Protein AF-0000000079462650 (afdb_homodimer)

Organism: NCBI:txid69355

Secondary structure (DSSP, 8-state):
--HHHHHHHTS-GGGS--TTSHHHHHHHHHHHHHS-HHHH-GGG-SS--HHHHHHHHHHHHHIIIIIEEE-EEESS-SS-EE-TTT--EE-TTS-EEE-TTT-TT-EE-GGG-B-TTT--B-GGGEEEEETTEEE-HHHHHHHHS-B-TTT--B--GGG--SGGGTSSS---------S-S-HHHHHH-/--HHHHHHHTS-GGGS--TTSHHHHHHHHHHHHHS-HHHH-GGG-SS--HHHHHHHHHHHHHIIIIIEEE-EEESS-SS-EE-TTT--EE-TTS-EEE-TTT-TT-EE-GGG-B-TTT--B-GGGEEEEETTEEE-HHHHHHHHS-B-TTT--B--GGG--SGGGSSS----S-----S-S-HHHHHH-

Radius of gyration: 22.03 Å; Cα contacts (8 Å, |Δi|>4): 640; chains: 2; bounding box: 42×68×64 Å

Sequence (378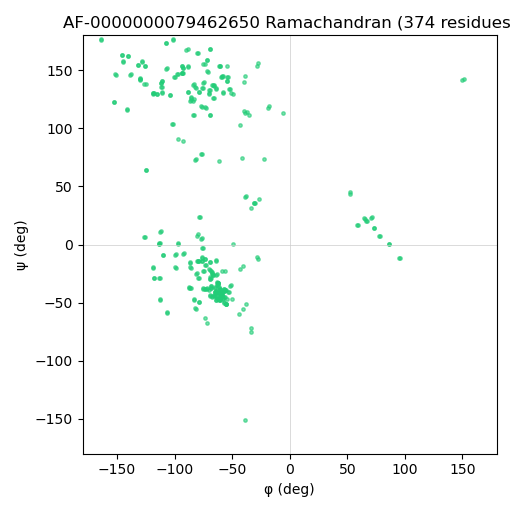 aa):
MTCIEEYMRWLPTEKIPRLGTEGERYRDRQVVYQLPRQDMCLAYTRHVEAEHRRSFEDFVKARNEIASDFAIVKHPIPTSTKCPECGEIVKAGTLGVIAPKFGESVAWHPSCFVCSVCKELLVDLAYCLYDDHIYCERHYAEQLRPRCAACDEVRPISCFPSELLTSPPLAQMSCMPRWSKSPLSLLYTMTCIEEYMRWLPTEKIPRLGTEGERYRDRQVVYQLPRQDMCLAYTRHVEAEHRRSFEDFVKARNEIASDFAIVKHPIPTSTKCPECGEIVKAGTLGVIAPKFGESVAWHPSCFVCSVCKELLVDLAYCLYDDHIYCERHYAEQLRPRCAACDEVRPISCFPSELLTSPPLAQMSCMPRWSKSPLSLLYT

InterPro domains:
  IPR001781 Zinc finger, LIM-type [PF00412] (104-142)
  IPR001781 Zinc finger, LIM-type [PS00478] (83-122)
  IPR001781 Zinc finger, LIM-type [PS50023] (81-146)
  IPR001781 Zinc finger, LIM-type [SM00132] (82-139)
  IPR010442 PET domain [PF06297] (4-73)
  IPR010442 PET domain [PS51303] (1-82)
  IPR047120 Prickle/Espinas/Testin [PTHR24211] (4-154)

Foldseek 3Di:
DDLVVQLQVLADPLCRCDPPGNNVVVLVVCCCVLPPPLLQDVVPDDQQDPVCRVVSVVVNVCQVVQWKDAKDKDAFAQQWDAAPQPRDIDHGRGIFIGDVSLHRNHTHRSQRCAAPPPRHHARNRIWTDDPSGTHRSLVVLVVQFPADLQQRHTDDPVLDDPPCPPDPDPDCSVCVSPVPRPVVSVVVD/DDLVVQLQVLADPLCRCDPPGNNVVVLVVCCCVLPPPLLQDVVPDDQQDPVCRVVSVVVNVCQVPQWKDAKDKDAFAQQWDAAPQPRDIDHGRGIFIGDVSLHRNHTHRSQRCAAPPPRHHARNRIWTDDPSGTHRSLVVLVVQFPADLFQRHTDDPVPDDPPCPPPDDPPPSCPVPPVPRPVVSVVVD

Solvent-accessible surface area (backbone atoms only — not comparable to full-atom values): 21560 Å² total; per-residue (Å²): 132,53,71,65,56,58,51,52,68,53,40,60,73,64,60,42,48,40,73,93,38,61,4,32,53,46,48,36,48,40,43,56,59,34,54,37,57,45,71,67,36,75,77,56,46,89,78,76,47,81,91,46,44,64,60,48,52,50,51,40,50,48,38,47,71,75,26,44,46,59,46,43,81,37,74,54,29,87,60,62,24,58,12,83,71,81,63,48,74,40,55,48,66,36,71,27,31,28,38,59,91,82,30,79,78,43,33,25,46,63,66,47,46,34,18,74,80,83,62,42,70,30,58,93,38,37,34,20,53,54,95,94,39,47,20,25,54,44,59,44,48,53,73,74,23,57,63,40,80,68,69,67,39,73,43,69,63,83,78,56,69,81,80,61,78,74,54,75,83,74,77,68,77,63,63,54,81,51,87,69,38,55,51,63,50,66,52,68,103,133,54,72,64,57,57,51,52,70,54,40,59,73,64,60,42,48,40,72,93,39,62,4,33,53,46,48,35,47,40,42,56,60,35,53,38,58,44,71,68,36,75,75,56,46,89,77,76,47,80,91,46,45,63,59,49,52,50,50,39,50,49,38,48,72,74,26,46,44,59,46,44,81,37,74,55,29,86,60,62,22,57,13,82,70,83,64,46,74,40,55,48,65,34,71,27,30,29,38,60,90,82,30,79,79,41,32,26,46,65,66,45,48,36,17,74,80,82,63,42,70,30,56,92,38,38,33,21,53,55,95,95,39,48,20,26,53,45,58,43,47,52,74,75,22,57,63,40,80,66,68,68,40,72,43,68,65,84,75,55,67,81,80,56,78,76,49,88,66,92,66,66,76,60,63,56,80,51,86,71,37,53,54,63,46,67,51,70,102

Structure (mmCIF, N/CA/C/O backbone):
data_AF-0000000079462650-model_v1
#
loop_
_entity.id
_entity.type
_entity.pdbx_description
1 polymer 'Uncharacterized protein'
#
loop_
_atom_site.group_PDB
_atom_site.id
_atom_site.type_symbol
_atom_site.label_atom_id
_atom_site.label_alt_id
_atom_site.label_comp_id
_atom_site.label_asym_id
_atom_site.label_entity_id
_atom_site.label_seq_id
_atom_site.pdbx_PDB_ins_code
_atom_site.Cartn_x
_atom_site.Cartn_y
_atom_site.Cartn_z
_atom_site.occupancy
_atom_site.B_iso_or_equiv
_atom_site.auth_seq_id
_atom_site.auth_comp_id
_atom_site.auth_asym_id
_atom_site.auth_atom_id
_atom_site.pdbx_PDB_model_num
ATOM 1 N N . MET A 1 1 ? 9.672 30.406 -8.539 1 69.06 1 MET A N 1
ATOM 2 C CA . MET A 1 1 ? 9.805 29.109 -7.875 1 69.06 1 MET A CA 1
ATOM 3 C C . MET A 1 1 ? 8.43 28.5 -7.602 1 69.06 1 MET A C 1
ATOM 5 O O . MET A 1 1 ? 7.516 29.188 -7.156 1 69.06 1 MET A O 1
ATOM 9 N N . THR A 1 2 ? 8.219 27.281 -8 1 78.69 2 THR A N 1
ATOM 10 C CA . THR A 1 2 ? 6.922 26.641 -7.793 1 78.69 2 THR A CA 1
ATOM 11 C C . THR A 1 2 ? 6.75 26.234 -6.332 1 78.69 2 THR A C 1
ATOM 13 O O . THR A 1 2 ? 7.715 26.219 -5.57 1 78.69 2 THR A O 1
ATOM 16 N N . CYS A 1 3 ? 5.551 26.125 -5.891 1 80.44 3 CYS A N 1
ATOM 17 C CA . CYS A 1 3 ? 5.234 25.672 -4.543 1 80.44 3 CYS A CA 1
ATOM 18 C C . CYS A 1 3 ? 5.953 24.359 -4.23 1 80.44 3 CYS A C 1
ATOM 20 O O . CYS A 1 3 ? 6.453 24.172 -3.121 1 80.44 3 CYS A O 1
ATOM 22 N N . ILE A 1 4 ? 6.086 23.547 -5.203 1 83.38 4 ILE A N 1
ATOM 23 C CA . ILE A 1 4 ? 6.719 22.234 -5.027 1 83.38 4 ILE A CA 1
ATOM 24 C C . ILE A 1 4 ? 8.211 22.422 -4.766 1 83.38 4 ILE A C 1
ATOM 26 O O . ILE A 1 4 ? 8.773 21.781 -3.879 1 83.38 4 ILE A O 1
ATOM 30 N N . GLU A 1 5 ? 8.758 23.266 -5.523 1 85.94 5 GLU A N 1
ATOM 31 C CA . GLU A 1 5 ? 10.18 23.531 -5.34 1 85.94 5 GLU A CA 1
ATOM 32 C C . GLU A 1 5 ? 10.461 24.109 -3.957 1 85.94 5 GLU A C 1
ATOM 34 O O . GLU A 1 5 ? 11.438 23.719 -3.307 1 85.94 5 GLU A O 1
ATOM 39 N N . GLU A 1 6 ? 9.648 25.062 -3.629 1 88.62 6 GLU A N 1
ATOM 40 C CA . GLU A 1 6 ? 9.812 25.656 -2.305 1 88.62 6 GLU A CA 1
ATOM 41 C C . GLU A 1 6 ? 9.656 24.609 -1.208 1 88.62 6 GLU A C 1
ATOM 43 O O . GLU A 1 6 ? 10.422 24.594 -0.244 1 88.62 6 GLU A O 1
ATOM 48 N N . TYR A 1 7 ? 8.656 23.75 -1.329 1 91.38 7 TYR A N 1
ATOM 49 C CA . TYR A 1 7 ? 8.438 22.672 -0.376 1 91.38 7 TYR A CA 1
ATOM 50 C C . TYR A 1 7 ? 9.68 21.797 -0.25 1 91.38 7 TYR A C 1
ATOM 52 O O . TYR A 1 7 ? 10.117 21.484 0.86 1 91.38 7 TYR A O 1
ATOM 60 N N . MET A 1 8 ? 10.297 21.422 -1.379 1 91.5 8 MET A N 1
ATOM 61 C CA . MET A 1 8 ? 11.422 20.5 -1.4 1 91.5 8 MET A CA 1
ATOM 62 C C . MET A 1 8 ? 12.656 21.125 -0.755 1 91.5 8 MET A C 1
ATOM 64 O O . MET A 1 8 ? 13.508 20.406 -0.216 1 91.5 8 MET A O 1
ATOM 68 N N . ARG A 1 9 ? 12.719 22.406 -0.742 1 92.25 9 ARG A N 1
ATOM 69 C CA . ARG A 1 9 ? 13.859 23.094 -0.149 1 92.25 9 ARG A CA 1
ATOM 70 C C . ARG A 1 9 ? 13.883 22.906 1.364 1 92.25 9 ARG A C 1
ATOM 72 O O . ARG A 1 9 ? 14.93 23.062 1.995 1 92.25 9 ARG A O 1
ATOM 79 N N . TRP A 1 10 ? 12.734 22.609 1.944 1 94.44 10 TRP A N 1
ATOM 80 C CA . TRP A 1 10 ? 12.641 22.391 3.385 1 94.44 10 TRP A CA 1
ATOM 81 C C . TRP A 1 10 ? 13.125 21 3.764 1 94.44 10 TRP A C 1
ATOM 83 O O . TRP A 1 10 ? 13.336 20.703 4.941 1 94.44 10 TRP A O 1
ATOM 93 N N . LEU A 1 11 ? 13.281 20.078 2.807 1 95.44 11 LEU A N 1
ATOM 94 C CA . LEU A 1 11 ? 13.578 18.688 3.094 1 95.44 11 LEU A CA 1
ATOM 95 C C . LEU A 1 11 ? 15.078 18.406 2.984 1 95.44 11 LEU A C 1
ATOM 97 O O . LEU A 1 11 ? 15.766 19.031 2.18 1 95.44 11 LEU A O 1
ATOM 101 N N . PRO A 1 12 ? 15.562 17.484 3.826 1 95.81 12 PRO A N 1
ATOM 102 C CA . PRO A 1 12 ? 16.938 17.016 3.576 1 95.81 12 PRO A CA 1
ATOM 103 C C . PRO A 1 12 ? 17.141 16.516 2.152 1 95.81 12 PRO A C 1
ATOM 105 O O . PRO A 1 12 ? 16.25 15.875 1.589 1 95.81 12 PRO A O 1
ATOM 108 N N . THR A 1 13 ? 18.203 16.734 1.635 1 94.5 13 THR A N 1
ATOM 109 C CA . THR A 1 13 ? 18.5 16.422 0.241 1 94.5 13 THR A CA 1
ATOM 110 C C . THR A 1 13 ? 18.266 14.938 -0.046 1 94.5 13 THR A C 1
ATOM 112 O O . THR A 1 13 ? 17.75 14.578 -1.103 1 94.5 13 THR A O 1
ATOM 115 N N . GLU A 1 14 ? 18.641 14.094 0.873 1 95.88 14 GLU A N 1
ATOM 116 C CA . GLU A 1 14 ? 18.562 12.648 0.677 1 95.88 14 GLU A CA 1
ATOM 117 C C . GLU A 1 14 ? 17.109 12.156 0.787 1 95.88 14 GLU A C 1
ATOM 119 O O . GLU A 1 14 ? 16.828 10.984 0.536 1 95.88 14 GLU A O 1
ATOM 124 N N . LYS A 1 15 ? 16.25 13.062 1.09 1 96.31 15 LYS A N 1
ATOM 125 C CA . LYS A 1 15 ? 14.844 12.672 1.229 1 96.31 15 LYS A CA 1
ATOM 126 C C . LYS A 1 15 ? 13.984 13.305 0.135 1 96.31 15 LYS A C 1
ATOM 128 O O . LYS A 1 15 ? 12.766 13.117 0.111 1 96.31 15 LYS A O 1
ATOM 133 N N . ILE A 1 16 ? 14.633 14.062 -0.719 1 94.44 16 ILE A N 1
ATOM 134 C CA . ILE A 1 16 ? 13.914 14.617 -1.861 1 94.44 16 ILE A CA 1
ATOM 135 C C . ILE A 1 16 ? 13.711 13.539 -2.92 1 94.44 16 ILE A C 1
ATOM 137 O O . ILE A 1 16 ? 14.68 12.984 -3.447 1 94.44 16 ILE A O 1
ATOM 141 N N . PRO A 1 17 ? 12.453 13.25 -3.223 1 92.19 17 PRO A N 1
ATOM 142 C CA . PRO A 1 17 ? 12.164 12.078 -4.062 1 92.19 17 PRO A CA 1
ATOM 143 C C . PRO A 1 17 ? 12.336 12.367 -5.551 1 92.19 17 PRO A C 1
ATOM 145 O O . PRO A 1 17 ? 11.383 12.266 -6.32 1 92.19 17 PRO A O 1
ATOM 148 N N . ARG A 1 18 ? 13.562 12.492 -5.949 1 90.69 18 ARG A N 1
ATOM 149 C CA . ARG A 1 18 ? 13.875 12.633 -7.371 1 90.69 18 ARG A CA 1
ATOM 150 C C . ARG A 1 18 ? 14.164 11.273 -7.996 1 90.69 18 ARG A C 1
ATOM 152 O O . ARG A 1 18 ? 14.719 10.383 -7.344 1 90.69 18 ARG A O 1
ATOM 159 N N . LEU A 1 19 ? 13.82 11.18 -9.219 1 88.62 19 LEU A N 1
ATOM 160 C CA . LEU A 1 19 ? 13.992 9.906 -9.914 1 88.62 19 LEU A CA 1
ATOM 161 C C . LEU A 1 19 ? 15.445 9.453 -9.875 1 88.62 19 LEU A C 1
ATOM 163 O O . LEU A 1 19 ? 16.359 10.25 -10.117 1 88.62 19 LEU A O 1
ATOM 167 N N . GLY A 1 20 ? 15.57 8.188 -9.484 1 87.69 20 GLY A N 1
ATOM 168 C CA . GLY A 1 20 ? 16.891 7.57 -9.539 1 87.69 20 GLY A CA 1
ATOM 169 C C . GLY A 1 20 ? 17.781 7.973 -8.375 1 87.69 20 GLY A C 1
ATOM 170 O O . GLY A 1 20 ? 18.984 7.695 -8.383 1 87.69 20 GLY A O 1
ATOM 171 N N . THR A 1 21 ? 17.297 8.648 -7.438 1 91.69 21 THR A N 1
ATOM 172 C CA . THR A 1 21 ? 18.109 9.148 -6.332 1 91.69 21 THR A CA 1
ATOM 173 C C . THR A 1 21 ? 17.812 8.367 -5.051 1 91.69 21 THR A C 1
ATOM 175 O O . THR A 1 21 ? 16.938 7.508 -5.031 1 91.69 21 THR A O 1
ATOM 178 N N . GLU A 1 22 ? 18.578 8.672 -4.09 1 93.44 22 GLU A N 1
ATOM 179 C CA . GLU A 1 22 ? 18.359 8.109 -2.76 1 93.44 22 GLU A CA 1
ATOM 180 C C . GLU A 1 22 ? 17.016 8.539 -2.195 1 93.44 22 GLU A C 1
ATOM 182 O O . GLU A 1 22 ? 16.375 7.793 -1.45 1 93.44 22 GLU A O 1
ATOM 187 N N . GLY A 1 23 ? 16.625 9.703 -2.543 1 94.38 23 GLY A N 1
ATOM 188 C CA . GLY A 1 23 ? 15.352 10.211 -2.078 1 94.38 23 GLY A CA 1
ATOM 189 C C . GLY A 1 23 ? 14.172 9.391 -2.566 1 94.38 23 GLY A C 1
ATOM 190 O O . GLY A 1 23 ? 13.195 9.203 -1.836 1 94.38 23 GLY A O 1
ATOM 191 N N . GLU A 1 24 ? 14.328 8.906 -3.748 1 92.75 24 GLU A N 1
ATOM 192 C CA . GLU A 1 24 ? 13.281 8.031 -4.273 1 92.75 24 GLU A CA 1
ATOM 193 C C . GLU A 1 24 ? 13.219 6.723 -3.496 1 92.75 24 GLU A C 1
ATOM 195 O O . GLU A 1 24 ? 12.133 6.246 -3.168 1 92.75 24 GLU A O 1
ATOM 200 N N . ARG A 1 25 ? 14.344 6.191 -3.258 1 92.81 25 ARG A N 1
ATOM 201 C CA . ARG A 1 25 ? 14.414 4.953 -2.484 1 92.81 25 ARG A CA 1
ATOM 202 C C . ARG A 1 25 ? 13.852 5.152 -1.081 1 92.81 25 ARG A C 1
ATOM 204 O O . ARG A 1 25 ? 13.133 4.297 -0.568 1 92.81 25 ARG A O 1
ATOM 211 N N . TYR A 1 26 ? 14.227 6.285 -0.547 1 95.12 26 TYR A N 1
ATOM 212 C CA . TYR A 1 26 ? 13.703 6.641 0.768 1 95.12 26 TYR A CA 1
ATOM 213 C C . TYR A 1 26 ? 12.18 6.688 0.755 1 95.12 26 TYR A C 1
ATOM 215 O O . TYR A 1 26 ? 11.531 6.121 1.635 1 95.12 26 TYR A O 1
ATOM 223 N N . ARG A 1 27 ? 11.625 7.281 -0.18 1 95.25 27 ARG A N 1
ATOM 224 C CA . ARG A 1 27 ? 10.172 7.398 -0.273 1 95.25 27 ARG A CA 1
ATOM 225 C C . ARG A 1 27 ? 9.516 6.023 -0.392 1 95.25 27 ARG A C 1
ATOM 227 O O . ARG A 1 27 ? 8.531 5.738 0.293 1 95.25 27 ARG A O 1
ATOM 234 N N . ASP A 1 28 ? 10.078 5.207 -1.292 1 94.44 28 ASP A N 1
ATOM 235 C CA . ASP A 1 28 ? 9.516 3.877 -1.491 1 94.44 28 ASP A CA 1
ATOM 236 C C . ASP A 1 28 ? 9.523 3.074 -0.192 1 94.44 28 ASP A C 1
ATOM 238 O O . ASP A 1 28 ? 8.539 2.416 0.145 1 94.44 28 ASP A O 1
ATOM 242 N N . ARG A 1 29 ? 10.602 3.176 0.461 1 95.62 29 ARG A N 1
ATOM 243 C CA . ARG A 1 29 ? 10.711 2.477 1.736 1 95.62 29 ARG A CA 1
ATOM 244 C C . ARG A 1 29 ? 9.664 2.979 2.73 1 95.62 29 ARG A C 1
ATOM 246 O O . ARG A 1 29 ? 9.055 2.188 3.453 1 95.62 29 ARG A O 1
ATOM 253 N N . GLN A 1 30 ? 9.477 4.281 2.748 1 97 30 GLN A N 1
ATOM 254 C CA . GLN A 1 30 ? 8.516 4.855 3.682 1 97 30 GLN A CA 1
ATOM 255 C C . GLN A 1 30 ? 7.09 4.461 3.314 1 97 30 GLN A C 1
ATOM 257 O O . GLN A 1 30 ? 6.258 4.23 4.195 1 97 30 GLN A O 1
ATOM 262 N N . VAL A 1 31 ? 6.812 4.367 2.016 1 96.69 31 VAL A N 1
ATOM 263 C CA . VAL A 1 31 ? 5.492 3.914 1.596 1 96.69 31 VAL A CA 1
ATOM 264 C C . VAL A 1 31 ? 5.234 2.504 2.123 1 96.69 31 VAL A C 1
ATOM 266 O O . VAL A 1 31 ? 4.188 2.236 2.709 1 96.69 31 VAL A O 1
ATOM 269 N N . VAL A 1 32 ? 6.164 1.652 1.956 1 95.81 32 VAL A N 1
ATOM 270 C CA . VAL A 1 32 ? 6.027 0.263 2.383 1 95.81 32 VAL A CA 1
ATOM 271 C C . VAL A 1 32 ? 5.91 0.198 3.902 1 95.81 32 VAL A C 1
ATOM 273 O O . VAL A 1 32 ? 5.086 -0.548 4.438 1 95.81 32 VAL A O 1
ATOM 276 N N . TYR A 1 33 ? 6.684 0.985 4.559 1 96.94 33 TYR A N 1
ATOM 277 C CA . TYR A 1 33 ? 6.766 0.91 6.016 1 96.94 33 TYR A CA 1
ATOM 278 C C . TYR A 1 33 ? 5.574 1.606 6.66 1 96.94 33 TYR A C 1
ATOM 280 O O . TYR A 1 33 ? 4.93 1.049 7.555 1 96.94 33 TYR A O 1
ATOM 288 N N . GLN A 1 34 ? 5.23 2.848 6.27 1 98 34 GLN A N 1
ATOM 289 C CA . GLN A 1 34 ? 4.246 3.686 6.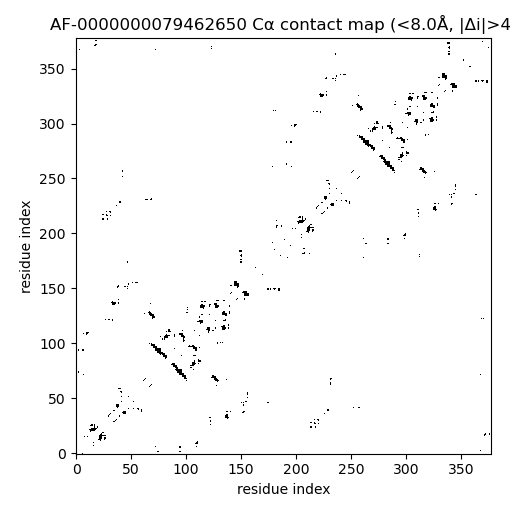941 1 98 34 GLN A CA 1
ATOM 290 C C . GLN A 1 34 ? 2.826 3.309 6.531 1 98 34 GLN A C 1
ATOM 292 O O . GLN A 1 34 ? 1.872 3.561 7.27 1 98 34 GLN A O 1
ATOM 297 N N . LEU A 1 35 ? 2.74 2.727 5.34 1 97.06 35 LEU A N 1
ATOM 298 C CA . LEU A 1 35 ? 1.428 2.414 4.785 1 97.06 35 LEU A CA 1
ATOM 299 C C . LEU A 1 35 ? 1.328 0.936 4.426 1 97.06 35 LEU A C 1
ATO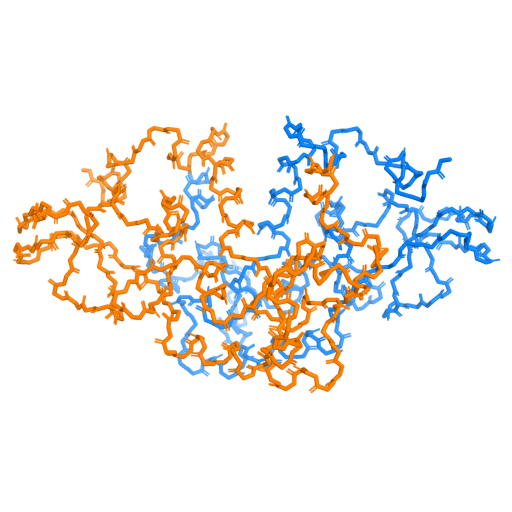M 301 O O . LEU A 1 35 ? 1.031 0.591 3.277 1 97.06 35 LEU A O 1
ATOM 305 N N . PRO A 1 36 ? 1.416 0.127 5.406 1 95.81 36 PRO A N 1
ATOM 306 C CA . PRO A 1 36 ? 1.357 -1.304 5.094 1 95.81 36 PRO A CA 1
ATOM 307 C C . PRO A 1 36 ? -0.009 -1.737 4.57 1 95.81 36 PRO A C 1
ATOM 309 O O . PRO A 1 36 ? -1.039 -1.373 5.141 1 95.81 36 PRO A O 1
ATOM 312 N N . ARG A 1 37 ? -0.011 -2.523 3.584 1 94.12 37 ARG A N 1
ATOM 313 C CA . ARG A 1 37 ? -1.234 -2.93 2.9 1 94.12 37 ARG A CA 1
ATOM 314 C C . ARG A 1 37 ? -2.133 -3.746 3.824 1 94.12 37 ARG A C 1
ATOM 316 O O . ARG A 1 37 ? -3.357 -3.621 3.777 1 94.12 37 ARG A O 1
ATOM 323 N N . GLN A 1 38 ? -1.483 -4.574 4.668 1 93.44 38 GLN A N 1
ATOM 324 C CA . GLN A 1 38 ? -2.244 -5.457 5.547 1 93.44 38 GLN A CA 1
ATOM 325 C C . GLN A 1 38 ? -2.971 -4.664 6.629 1 93.44 38 GLN A C 1
ATOM 327 O O . GLN A 1 38 ? -3.842 -5.199 7.32 1 93.44 38 GLN A O 1
ATOM 332 N N . ASP A 1 39 ? -2.592 -3.398 6.816 1 95.31 39 ASP A N 1
ATOM 333 C CA . ASP A 1 39 ? -3.338 -2.531 7.727 1 95.31 39 ASP A CA 1
ATOM 334 C C . ASP A 1 39 ? -4.504 -1.858 7.008 1 95.31 39 ASP A C 1
ATOM 336 O O . ASP A 1 39 ? -5.43 -1.359 7.652 1 95.31 39 ASP A O 1
ATOM 340 N N . MET A 1 40 ? -4.418 -1.821 5.699 1 92.62 40 MET A N 1
ATOM 341 C CA . MET A 1 40 ? -5.348 -1.013 4.914 1 92.62 40 MET A CA 1
ATOM 342 C C . MET A 1 40 ? -6.609 -1.802 4.582 1 92.62 40 MET A C 1
ATOM 344 O O . MET A 1 40 ? -7.703 -1.238 4.535 1 92.62 40 MET A O 1
ATOM 348 N N . CYS A 1 41 ? -6.406 -3.055 4.344 1 92.25 41 CYS A N 1
ATOM 349 C CA . CYS A 1 41 ? -7.535 -3.846 3.865 1 92.25 41 CYS A CA 1
ATOM 350 C C . CYS A 1 41 ? -7.387 -5.305 4.273 1 92.25 41 CYS A C 1
ATOM 352 O O . CYS A 1 41 ? -6.289 -5.863 4.219 1 92.25 41 CYS A O 1
ATOM 354 N N . LEU A 1 42 ? -8.539 -5.871 4.52 1 93.06 42 LEU A N 1
ATOM 355 C CA . LEU A 1 42 ? -8.594 -7.266 4.949 1 93.06 42 LEU A CA 1
ATOM 356 C C . LEU A 1 42 ? -8.047 -8.188 3.869 1 93.06 42 LEU A C 1
ATOM 358 O O . LEU A 1 42 ? -7.418 -9.203 4.176 1 93.06 42 LEU A O 1
ATOM 362 N N . ALA A 1 43 ? -8.211 -7.859 2.652 1 92.44 43 ALA A N 1
ATOM 363 C CA . ALA A 1 43 ? -7.82 -8.703 1.526 1 92.44 43 ALA A CA 1
ATOM 364 C C . ALA A 1 43 ? -6.309 -8.906 1.495 1 92.44 43 ALA A C 1
ATOM 366 O O . ALA A 1 43 ? -5.812 -9.828 0.838 1 92.44 43 ALA A O 1
ATOM 367 N N . TYR A 1 44 ? -5.605 -8.102 2.262 1 92.75 44 TYR A N 1
ATOM 368 C CA . TYR A 1 44 ? -4.152 -8.195 2.207 1 92.75 44 TYR A CA 1
ATOM 369 C C . TYR A 1 44 ? -3.59 -8.727 3.52 1 92.75 44 TYR A C 1
ATOM 371 O O . TYR A 1 44 ? -2.396 -8.586 3.793 1 92.75 44 TYR A O 1
ATOM 379 N N . THR A 1 45 ? -4.441 -9.18 4.305 1 92.12 45 THR A N 1
ATOM 380 C CA . THR A 1 45 ? -4.047 -9.945 5.48 1 92.12 45 THR A CA 1
ATOM 381 C C . THR A 1 45 ? -4.051 -11.445 5.18 1 92.12 45 THR A C 1
ATOM 383 O O . THR A 1 45 ? -4.809 -11.906 4.32 1 92.12 45 THR A O 1
ATOM 386 N N . ARG A 1 46 ? -3.254 -12.18 5.895 1 87.25 46 ARG A N 1
ATOM 387 C CA . ARG A 1 46 ? -3.139 -13.617 5.668 1 87.25 46 ARG A CA 1
ATOM 388 C C . ARG A 1 46 ? -3.561 -14.406 6.91 1 87.25 46 ARG A C 1
ATOM 390 O O . ARG A 1 46 ? -3.934 -15.57 6.812 1 87.25 46 ARG A O 1
ATOM 397 N N . HIS A 1 47 ? -3.547 -13.711 8.055 1 87.19 47 HIS A N 1
ATOM 398 C CA . HIS A 1 47 ? -3.631 -14.492 9.281 1 87.19 47 HIS A CA 1
ATOM 399 C C . HIS A 1 47 ? -4.781 -14.008 10.164 1 87.19 47 HIS A C 1
ATOM 401 O O . HIS A 1 47 ? -4.883 -14.406 11.328 1 87.19 47 HIS A O 1
ATOM 407 N N . VAL A 1 48 ? -5.582 -13.102 9.703 1 89.38 48 VAL A N 1
ATOM 408 C CA . VAL A 1 48 ? -6.754 -12.672 10.461 1 89.38 48 VAL A CA 1
ATOM 409 C C . VAL A 1 48 ? -7.812 -13.773 10.438 1 89.38 48 VAL A C 1
ATOM 411 O O . VAL A 1 48 ? -8.336 -14.117 9.375 1 89.38 48 VAL A O 1
ATOM 414 N N . GLU A 1 49 ? -8.102 -14.242 11.531 1 87.75 49 GLU A N 1
ATOM 415 C CA . GLU A 1 49 ? -9.055 -15.344 11.648 1 87.75 49 GLU A CA 1
ATOM 416 C C . GLU A 1 49 ? -10.477 -14.875 11.367 1 87.75 49 GLU A C 1
ATOM 418 O O . GLU A 1 49 ? -10.805 -13.703 11.562 1 87.75 49 GLU A O 1
ATOM 423 N N . ALA A 1 50 ? -11.305 -15.844 11.016 1 89.94 50 ALA A N 1
ATOM 424 C CA . ALA A 1 50 ? -12.672 -15.562 10.609 1 89.94 50 ALA A CA 1
ATOM 425 C C . ALA A 1 50 ? -13.43 -14.812 11.703 1 89.94 50 ALA A C 1
ATOM 427 O O . ALA A 1 50 ? -14.18 -13.875 11.422 1 89.94 50 ALA A O 1
ATOM 428 N N . GLU A 1 51 ? -13.234 -15.117 12.938 1 90.25 51 GLU A N 1
ATOM 429 C CA . GLU A 1 51 ? -13.984 -14.531 14.047 1 90.25 51 GLU A CA 1
ATOM 430 C C . GLU A 1 51 ? -13.562 -13.094 14.312 1 90.25 51 GLU A C 1
ATOM 432 O O . GLU A 1 51 ? -14.273 -12.336 14.977 1 90.25 51 GLU A O 1
ATOM 437 N N . HIS A 1 52 ? -12.453 -12.719 13.703 1 91.69 52 HIS A N 1
ATOM 438 C CA . HIS A 1 52 ? -11.938 -11.383 13.992 1 91.69 52 HIS A CA 1
ATOM 439 C C . HIS A 1 52 ? -12.016 -10.484 12.758 1 91.69 52 HIS A C 1
ATOM 441 O O . HIS A 1 52 ? -11.602 -9.328 12.805 1 91.69 52 HIS A O 1
ATOM 447 N N . ARG A 1 53 ? -12.531 -11.016 11.688 1 93.62 53 ARG A N 1
ATOM 448 C CA . ARG A 1 53 ? -12.578 -10.281 10.422 1 93.62 53 ARG A CA 1
ATOM 449 C C . ARG A 1 53 ? -13.469 -9.047 10.539 1 93.62 53 ARG A C 1
ATOM 451 O O . ARG A 1 53 ? -13.094 -7.965 10.086 1 93.62 53 ARG A O 1
ATOM 458 N N . ARG A 1 54 ? -14.586 -9.242 11.211 1 94.31 54 ARG A N 1
ATOM 459 C CA . ARG A 1 54 ? -15.5 -8.117 11.367 1 94.31 54 ARG A CA 1
ATOM 460 C C . ARG A 1 54 ? -14.875 -7.02 12.227 1 94.31 54 ARG A C 1
ATOM 462 O O . ARG A 1 54 ? -14.969 -5.836 11.898 1 94.31 54 ARG A O 1
ATOM 469 N N . SER A 1 55 ? -14.273 -7.414 13.258 1 93.75 55 SER A N 1
ATOM 470 C CA . SER A 1 55 ? -13.602 -6.461 14.133 1 93.75 55 SER A CA 1
ATOM 471 C C . SER A 1 55 ? -12.516 -5.695 13.375 1 93.75 55 SER A C 1
ATOM 473 O O . SER A 1 55 ? -12.359 -4.484 13.562 1 93.75 55 SER A O 1
ATOM 475 N N . PHE A 1 56 ? -11.805 -6.387 12.555 1 94.44 56 PHE A N 1
ATOM 476 C CA . PHE A 1 56 ? -10.766 -5.758 11.75 1 94.44 56 PHE A CA 1
ATOM 477 C C . PHE A 1 56 ? -11.367 -4.746 10.781 1 94.44 56 PHE A C 1
ATOM 479 O O . PHE A 1 56 ? -10.875 -3.621 10.672 1 94.44 56 PHE A O 1
ATOM 486 N N . GLU A 1 57 ? -12.375 -5.113 10.102 1 94.88 57 GLU A N 1
ATOM 487 C CA . GLU A 1 57 ? -13.023 -4.227 9.141 1 94.88 57 GLU A CA 1
ATOM 488 C C . GLU A 1 57 ? -13.562 -2.975 9.82 1 94.88 57 GLU A C 1
ATOM 490 O O . GLU A 1 57 ? -13.477 -1.875 9.266 1 94.88 57 GLU A O 1
ATOM 495 N N . ASP A 1 58 ? -14.094 -3.129 11.023 1 95.56 58 ASP A N 1
ATOM 496 C CA . ASP A 1 58 ? -14.578 -1.987 11.797 1 95.56 58 ASP A CA 1
ATOM 497 C C . ASP A 1 58 ? -13.438 -1.044 12.164 1 95.56 58 ASP A C 1
ATOM 499 O O . ASP A 1 58 ? -13.594 0.178 12.117 1 95.56 58 ASP A O 1
ATOM 503 N N . PHE A 1 59 ? -12.383 -1.655 12.5 1 95.88 59 PHE A N 1
ATOM 504 C CA . PHE A 1 59 ? -11.195 -0.881 12.852 1 95.88 59 PHE A CA 1
ATOM 505 C C . PHE A 1 59 ? -10.727 -0.039 11.672 1 95.88 59 PHE A C 1
ATOM 507 O O . PHE A 1 59 ? -10.453 1.153 11.82 1 95.88 59 PHE A O 1
ATOM 514 N N . VAL A 1 60 ? -10.664 -0.682 10.523 1 95.94 60 VAL A N 1
ATOM 515 C CA . VAL A 1 60 ? -10.227 -0.013 9.305 1 95.94 60 VAL A CA 1
ATOM 516 C C . VAL A 1 60 ? -11.219 1.084 8.93 1 95.94 60 VAL A C 1
ATOM 518 O O . VAL A 1 60 ? -10.82 2.199 8.586 1 95.94 60 VAL A O 1
ATOM 521 N N . LYS A 1 61 ? -12.453 0.778 9.016 1 95.81 61 LYS A N 1
ATOM 522 C CA . LYS A 1 61 ? -13.5 1.748 8.695 1 95.81 61 LYS A CA 1
ATOM 523 C C . LYS A 1 61 ? -13.422 2.965 9.609 1 95.81 61 LYS A C 1
ATOM 525 O O . LYS A 1 61 ? -13.516 4.105 9.148 1 95.81 61 LYS A O 1
ATOM 530 N N . ALA A 1 62 ? -13.281 2.742 10.859 1 96.62 62 ALA A N 1
ATOM 531 C CA . ALA A 1 62 ? -13.172 3.826 11.828 1 96.62 62 ALA A CA 1
ATOM 532 C C . ALA A 1 62 ? -11.961 4.703 11.539 1 96.62 62 ALA A C 1
ATOM 534 O O . ALA A 1 62 ? -12.055 5.93 11.555 1 96.62 62 ALA A O 1
ATOM 535 N N . ARG A 1 63 ? -10.844 4.07 11.281 1 97.12 63 ARG A N 1
ATOM 536 C CA . ARG A 1 63 ? -9.633 4.824 10.953 1 97.12 63 ARG A CA 1
ATOM 537 C C . ARG A 1 63 ? -9.867 5.73 9.75 1 97.12 63 ARG A C 1
ATOM 539 O O . ARG A 1 63 ? -9.531 6.914 9.781 1 97.12 63 ARG A O 1
ATOM 546 N N . ASN A 1 64 ? -10.414 5.156 8.695 1 96.19 64 ASN A N 1
ATOM 547 C CA . ASN A 1 64 ? -10.609 5.871 7.441 1 96.19 64 ASN A CA 1
ATOM 548 C C . ASN A 1 64 ? -11.562 7.051 7.609 1 96.19 64 ASN A C 1
ATOM 550 O O . ASN A 1 64 ? -11.391 8.094 6.977 1 96.19 64 ASN A O 1
ATOM 554 N N . GLU A 1 65 ? -12.477 6.91 8.453 1 95.12 65 GLU A N 1
ATOM 555 C CA . GLU A 1 65 ? -13.508 7.93 8.609 1 95.12 65 GLU A CA 1
ATOM 556 C C . GLU A 1 65 ? -13.055 9.016 9.578 1 95.12 65 GLU A C 1
ATOM 558 O O . GLU A 1 65 ? -13.242 10.211 9.312 1 95.12 65 GLU A O 1
ATOM 563 N N . ILE A 1 66 ? -12.352 8.688 10.625 1 96.31 66 ILE A N 1
ATOM 564 C CA . ILE A 1 66 ? -12.203 9.648 11.711 1 96.31 66 ILE A CA 1
ATOM 565 C C . ILE A 1 66 ? -10.742 10.094 11.797 1 96.31 66 ILE A C 1
ATOM 567 O O . ILE A 1 66 ? -10.461 11.227 12.211 1 96.31 66 ILE A O 1
ATOM 571 N N . ALA A 1 67 ? -9.82 9.242 11.406 1 97.5 67 ALA A N 1
ATOM 572 C CA . ALA A 1 67 ? -8.422 9.523 11.727 1 97.5 67 ALA A CA 1
ATOM 573 C C . ALA A 1 67 ? -7.613 9.812 10.469 1 97.5 67 ALA A C 1
ATOM 575 O O . ALA A 1 67 ? -6.848 10.781 10.422 1 97.5 67 ALA A O 1
ATOM 576 N N . SER A 1 68 ? -7.738 9 9.43 1 97.69 68 SER A N 1
ATOM 577 C CA . SER A 1 68 ? -6.895 9.047 8.234 1 97.69 68 SER A CA 1
ATOM 578 C C . SER A 1 68 ? -7.27 10.219 7.336 1 97.69 68 SER A C 1
ATOM 580 O O . SER A 1 68 ? -8.453 10.477 7.102 1 97.69 68 SER A O 1
ATOM 582 N N . ASP A 1 69 ? -6.23 10.938 6.855 1 96.62 69 ASP A N 1
ATOM 583 C CA . ASP A 1 69 ? -6.418 12.047 5.922 1 96.62 69 ASP A CA 1
ATOM 584 C C . ASP A 1 69 ? -5.102 12.422 5.246 1 96.62 69 ASP A C 1
ATOM 586 O O . ASP A 1 69 ? -4.059 11.836 5.535 1 96.62 69 ASP A O 1
ATOM 590 N N . PHE A 1 70 ? -5.195 13.344 4.355 1 96.12 70 PHE A N 1
ATOM 591 C CA . PHE A 1 70 ? -4.02 13.922 3.715 1 96.12 70 PHE A CA 1
ATOM 592 C C . PHE A 1 70 ? -3.83 15.375 4.129 1 96.12 70 PHE A C 1
ATOM 594 O O . PHE A 1 70 ? -4.801 16.125 4.23 1 96.12 70 PHE A O 1
ATOM 601 N N . ALA A 1 71 ? -2.619 15.68 4.348 1 96.81 71 ALA A N 1
ATOM 602 C CA . ALA A 1 71 ? -2.316 17.078 4.582 1 96.81 71 ALA A CA 1
ATOM 603 C C . ALA A 1 71 ? -2.23 17.859 3.27 1 96.81 71 ALA A C 1
ATOM 605 O O . ALA A 1 71 ? -2.188 17.25 2.191 1 96.81 71 ALA A O 1
ATOM 606 N N . ILE A 1 72 ? -2.281 19.156 3.438 1 93.94 72 ILE A N 1
ATOM 607 C CA . ILE A 1 72 ? -2.205 20.047 2.279 1 93.94 72 ILE A CA 1
ATOM 608 C C . ILE A 1 72 ? -1.077 21.047 2.475 1 93.94 72 ILE A C 1
ATOM 610 O O . ILE A 1 72 ? -0.868 21.547 3.584 1 93.94 72 ILE A O 1
ATOM 614 N N . VAL A 1 73 ? -0.357 21.266 1.385 1 94.06 73 VAL A N 1
ATOM 615 C CA . VAL A 1 73 ? 0.659 22.312 1.396 1 94.06 73 VAL A CA 1
ATOM 616 C C . VAL A 1 73 ? 0.025 23.641 1.023 1 94.06 73 VAL A C 1
ATOM 618 O O . VAL A 1 73 ? -0.6 23.766 -0.033 1 94.06 73 VAL A O 1
ATOM 621 N N . LYS A 1 74 ? 0.212 24.547 1.91 1 92.25 74 LYS A N 1
ATOM 622 C CA . LYS A 1 74 ? -0.4 25.859 1.689 1 92.25 74 LYS A CA 1
ATOM 623 C C . LYS A 1 74 ? 0.66 26.953 1.589 1 92.25 74 LYS A C 1
ATOM 625 O O . LYS A 1 74 ? 1.569 27.016 2.418 1 92.25 74 LYS A O 1
ATOM 630 N N . HIS A 1 75 ? 0.589 27.734 0.605 1 89.75 75 HIS A N 1
ATOM 631 C CA . HIS A 1 75 ? 1.458 28.891 0.391 1 89.75 75 HIS A CA 1
ATOM 632 C C . HIS A 1 75 ? 0.68 30.062 -0.188 1 89.75 75 HIS A C 1
ATOM 634 O O . HIS A 1 75 ? 0.207 30 -1.324 1 89.75 75 HIS A O 1
ATOM 640 N N . PRO A 1 76 ? 0.483 31.234 0.418 1 90.81 76 PRO A N 1
ATOM 641 C CA . PRO A 1 76 ? 1.053 31.469 1.748 1 90.81 76 PRO A CA 1
ATOM 642 C C . PRO A 1 76 ? 0.121 31.031 2.875 1 90.81 76 PRO A C 1
ATOM 644 O O . PRO A 1 76 ? -1.097 30.969 2.686 1 90.81 76 PRO A O 1
ATOM 647 N N . ILE A 1 77 ? 0.681 30.688 3.998 1 92.94 77 ILE A N 1
ATOM 648 C CA . ILE A 1 77 ? -0.139 30.484 5.188 1 92.94 77 ILE A CA 1
ATOM 649 C C . ILE A 1 77 ? -0.688 31.828 5.672 1 92.94 77 ILE A C 1
ATOM 651 O O . ILE A 1 77 ? 0.047 32.812 5.746 1 92.94 77 ILE A O 1
ATOM 655 N N . PRO A 1 78 ? -1.929 31.906 5.973 1 92.88 78 PRO A N 1
ATOM 656 C CA . PRO A 1 78 ? -2.568 33.188 6.25 1 92.88 78 PRO A CA 1
ATOM 657 C C . PRO A 1 78 ? -2.17 33.781 7.609 1 92.88 78 PRO A C 1
ATOM 659 O O . PRO A 1 78 ? -2.066 35 7.762 1 92.88 78 PRO A O 1
ATOM 662 N N . THR A 1 79 ? -2.025 33 8.602 1 95.12 79 THR A N 1
ATOM 663 C CA . THR A 1 79 ? -1.728 33.438 9.961 1 95.12 79 THR A CA 1
ATOM 664 C C . THR A 1 79 ? -0.55 32.656 10.539 1 95.12 79 THR A C 1
ATOM 666 O O . THR A 1 79 ? -0.409 31.469 10.297 1 95.12 79 THR A O 1
ATOM 669 N N . SER A 1 80 ? 0.261 33.406 11.297 1 97.06 80 SER A N 1
ATOM 670 C CA . SER A 1 80 ? 1.358 32.75 11.984 1 97.06 80 SER A CA 1
ATOM 671 C C . SER A 1 80 ? 0.837 31.781 13.047 1 97.06 80 SER A C 1
ATOM 673 O O . SER A 1 80 ? -0.129 32.094 13.75 1 97.06 80 SER A O 1
ATOM 675 N N . THR A 1 81 ? 1.445 30.656 13.07 1 96.5 81 THR A N 1
ATOM 676 C CA . THR A 1 81 ? 1.047 29.641 14.039 1 96.5 81 THR A CA 1
ATOM 677 C C . THR A 1 81 ? 2.27 28.922 14.609 1 96.5 81 THR A C 1
ATOM 679 O O . THR A 1 81 ? 3.371 29.047 14.062 1 96.5 81 THR A O 1
ATOM 682 N N . LYS A 1 82 ? 2.076 28.25 15.742 1 97.44 82 LYS A N 1
ATOM 683 C CA . LYS A 1 82 ? 3.141 27.453 16.344 1 97.44 82 LYS A CA 1
ATOM 684 C C . LYS A 1 82 ? 3.176 26.047 15.75 1 97.44 82 LYS A C 1
ATOM 686 O O . LYS A 1 82 ? 2.154 25.359 15.703 1 97.44 82 LYS A O 1
ATOM 691 N N . CYS A 1 83 ? 4.297 25.641 15.281 1 98.06 83 CYS A N 1
ATOM 692 C CA . CYS A 1 83 ? 4.461 24.297 14.75 1 98.06 83 CYS A CA 1
ATOM 693 C C . CYS A 1 83 ? 4.328 23.25 15.852 1 98.06 83 CYS A C 1
ATOM 695 O O . CYS A 1 83 ? 5.055 23.297 16.844 1 98.06 83 CYS A O 1
ATOM 697 N N . PRO A 1 84 ? 3.498 22.312 15.711 1 97.69 84 PRO A N 1
ATOM 698 C CA . PRO A 1 84 ? 3.297 21.328 16.766 1 97.69 84 PRO A CA 1
ATOM 699 C C . PRO A 1 84 ? 4.52 20.453 17 1 97.69 84 PRO A C 1
ATOM 701 O O . PRO A 1 84 ? 4.699 19.906 18.094 1 97.69 84 PRO A O 1
ATOM 704 N N . GLU A 1 85 ? 5.344 20.281 15.984 1 98 85 GLU A N 1
ATOM 705 C CA . GLU A 1 85 ? 6.484 19.375 16.078 1 98 85 GLU A CA 1
ATOM 706 C C . GLU A 1 85 ? 7.668 20.047 16.781 1 98 85 GLU A C 1
ATOM 708 O O . GLU A 1 85 ? 8.195 19.531 17.766 1 98 85 GLU A O 1
ATOM 713 N N . CYS A 1 86 ? 8.117 21.172 16.312 1 97.56 86 CYS A N 1
ATOM 714 C CA . CYS A 1 86 ? 9.336 21.781 16.828 1 97.56 86 CYS A CA 1
ATOM 715 C C . CYS A 1 86 ? 9.016 22.875 17.844 1 97.56 86 CYS A C 1
ATOM 717 O O . CYS A 1 86 ? 9.891 23.328 18.578 1 97.56 86 CYS A O 1
ATOM 719 N N . GLY A 1 87 ? 7.789 23.406 17.812 1 97.31 87 GLY A N 1
ATOM 720 C CA . GLY A 1 87 ? 7.379 24.453 18.75 1 97.31 87 GLY A CA 1
ATOM 721 C C . GLY A 1 87 ? 7.734 25.844 18.281 1 97.31 87 GLY A C 1
ATOM 722 O O . GLY A 1 87 ? 7.438 26.828 18.953 1 97.31 87 GLY A O 1
ATOM 723 N N . GLU A 1 88 ? 8.312 26.016 17.172 1 98 88 GLU A N 1
ATOM 724 C CA . GLU A 1 88 ? 8.672 27.312 16.609 1 98 88 GLU A CA 1
ATOM 725 C C . GLU A 1 88 ? 7.535 27.891 15.773 1 98 88 GLU A C 1
ATOM 727 O O . GLU A 1 88 ? 6.57 27.188 15.461 1 98 88 GLU A O 1
ATOM 732 N N . ILE A 1 89 ? 7.652 29.141 15.414 1 97.94 89 ILE A N 1
ATOM 733 C CA . ILE A 1 89 ? 6.59 29.844 14.703 1 97.94 89 ILE A CA 1
ATOM 734 C C . ILE A 1 89 ? 6.703 29.562 13.203 1 97.94 89 ILE A C 1
ATOM 736 O O . ILE A 1 89 ? 7.793 29.656 12.625 1 97.94 89 ILE A O 1
ATOM 740 N N . VAL A 1 90 ? 5.668 29.062 12.602 1 97.69 90 VAL A N 1
ATOM 741 C CA . VAL A 1 90 ? 5.512 29.125 11.156 1 97.69 90 VAL A CA 1
ATOM 742 C C . VAL A 1 90 ? 4.938 30.469 10.742 1 97.69 90 VAL A C 1
ATOM 744 O O . VAL A 1 90 ? 3.766 30.766 10.992 1 97.69 90 VAL A O 1
ATOM 747 N N . LYS A 1 91 ? 5.691 31.281 10.094 1 96.62 91 LYS A N 1
ATOM 748 C CA . LYS A 1 91 ? 5.352 32.688 9.844 1 96.62 91 LYS A CA 1
ATOM 749 C C . LYS A 1 91 ? 4.285 32.781 8.758 1 96.62 91 LYS A C 1
ATOM 751 O O . LYS A 1 91 ? 4.332 32.094 7.754 1 96.62 91 LYS A O 1
ATOM 756 N N . ALA A 1 92 ? 3.379 33.719 9.07 1 96.12 92 ALA A N 1
ATOM 757 C CA . ALA A 1 92 ? 2.416 34.062 8.023 1 96.12 92 ALA A CA 1
ATOM 758 C C . ALA A 1 92 ? 3.125 34.469 6.734 1 96.12 92 ALA A C 1
ATOM 760 O O . ALA A 1 92 ? 4.172 35.125 6.77 1 96.12 92 ALA A O 1
ATOM 761 N N . GLY A 1 93 ? 2.574 34.031 5.539 1 94.56 93 GLY A N 1
ATOM 762 C CA . GLY A 1 93 ? 3.168 34.406 4.262 1 94.56 93 GLY A CA 1
ATOM 763 C C . GLY A 1 93 ? 4.117 33.344 3.727 1 94.56 93 GLY A C 1
ATOM 764 O O . GLY A 1 93 ? 4.527 33.406 2.564 1 94.56 93 GLY A O 1
ATOM 765 N N . THR A 1 94 ? 4.449 32.406 4.531 1 94.38 94 THR A N 1
ATOM 766 C CA . THR A 1 94 ? 5.367 31.344 4.113 1 94.38 94 THR A CA 1
ATOM 767 C C . THR A 1 94 ? 4.605 30.078 3.77 1 94.38 94 THR A C 1
ATOM 769 O O . THR A 1 94 ? 3.377 30.031 3.855 1 94.38 94 THR A O 1
ATOM 772 N N . LEU A 1 95 ? 5.379 29.109 3.314 1 95.62 95 LEU A N 1
ATOM 773 C CA . LEU A 1 95 ? 4.82 27.797 3 1 95.62 95 LEU A CA 1
ATOM 774 C C . LEU A 1 95 ? 4.695 26.953 4.258 1 95.62 95 LEU A C 1
ATOM 776 O O . LEU A 1 95 ? 5.602 26.938 5.094 1 95.62 95 LEU A O 1
ATOM 780 N N . GLY A 1 96 ? 3.547 26.328 4.348 1 95.75 96 GLY A N 1
ATOM 781 C CA . GLY A 1 96 ? 3.311 25.422 5.461 1 95.75 96 GLY A CA 1
ATOM 782 C C . GLY A 1 96 ? 2.447 24.234 5.094 1 95.75 96 GLY A C 1
ATOM 783 O O . GLY A 1 96 ? 1.859 24.203 4.012 1 95.75 96 GLY A O 1
ATOM 784 N N . VAL A 1 97 ? 2.51 23.234 5.965 1 96.94 97 VAL A N 1
ATOM 785 C CA . VAL A 1 97 ? 1.688 22.031 5.797 1 96.94 97 VAL A CA 1
ATOM 786 C C . VAL A 1 97 ? 0.521 22.062 6.781 1 96.94 97 VAL A C 1
ATOM 788 O O . VAL A 1 97 ? 0.719 22.266 7.98 1 96.94 97 VAL A O 1
ATOM 791 N N . ILE A 1 98 ? -0.63 21.875 6.281 1 96.81 98 ILE A N 1
ATOM 792 C CA . ILE A 1 98 ? -1.841 21.922 7.094 1 96.81 98 ILE A CA 1
ATOM 793 C C . ILE A 1 98 ? -2.5 20.531 7.098 1 96.81 98 ILE A C 1
ATOM 795 O O . ILE A 1 98 ? -2.633 19.906 6.047 1 96.81 98 ILE A O 1
ATOM 799 N N . ALA A 1 99 ? -2.789 20.062 8.227 1 97.38 99 ALA A N 1
ATOM 800 C CA . ALA A 1 99 ? -3.566 18.828 8.375 1 97.38 99 ALA A CA 1
ATOM 801 C C . ALA A 1 99 ? -5.02 19.141 8.734 1 97.38 99 ALA A C 1
ATOM 803 O O . ALA A 1 99 ? -5.336 19.406 9.891 1 97.38 99 ALA A O 1
ATOM 804 N N . PRO A 1 100 ? -5.879 19.031 7.789 1 96.06 100 PRO A N 1
ATOM 805 C CA . PRO A 1 100 ? -7.25 19.5 7.988 1 96.06 100 PRO A CA 1
ATOM 806 C C . PRO A 1 100 ? -7.934 18.828 9.18 1 96.06 100 PRO A C 1
ATOM 808 O O . PRO A 1 100 ? -8.641 19.5 9.938 1 96.06 100 PRO A O 1
ATOM 811 N N . LYS A 1 101 ? -7.738 17.578 9.383 1 96.44 101 LYS A N 1
ATOM 812 C CA . LYS A 1 101 ? -8.406 16.891 10.484 1 96.44 101 LYS A CA 1
ATOM 813 C C . LYS A 1 101 ? -7.859 17.359 11.836 1 96.44 101 LYS A C 1
ATOM 815 O O . LYS A 1 101 ? -8.516 17.203 12.867 1 96.44 101 LYS A O 1
ATOM 820 N N . PHE A 1 102 ? -6.641 17.781 11.852 1 96.25 102 PHE A N 1
ATOM 821 C CA . PHE A 1 102 ? -6.051 18.312 13.07 1 96.25 102 PHE A CA 1
ATOM 822 C C . PHE A 1 102 ? -6.566 19.719 13.352 1 96.25 102 PHE A C 1
ATOM 824 O O . PHE A 1 102 ? -6.82 20.062 14.508 1 96.25 102 PHE A O 1
ATOM 831 N N . GLY A 1 103 ? -6.73 20.469 12.383 1 93.75 103 GLY A N 1
ATOM 832 C CA . GLY A 1 103 ? -7.176 21.844 12.453 1 93.75 103 GLY A CA 1
ATOM 833 C C . GLY A 1 103 ? -6.656 22.703 11.312 1 93.75 103 GLY A C 1
ATOM 834 O O . GLY A 1 103 ? -5.488 22.594 10.938 1 93.75 103 GLY A O 1
ATOM 835 N N . GLU A 1 104 ? -7.398 23.531 10.859 1 91.75 104 GLU A N 1
ATOM 836 C CA . GLU A 1 104 ? -7.043 24.359 9.703 1 91.75 104 GLU A CA 1
ATOM 837 C C . GLU A 1 104 ? -6.156 25.531 10.125 1 91.75 104 GLU A C 1
ATOM 839 O O . GLU A 1 104 ? -5.527 26.172 9.281 1 91.75 104 GLU A O 1
ATOM 844 N N . SER A 1 105 ? -6.105 25.766 11.422 1 93.31 105 SER A N 1
ATOM 845 C CA . SER A 1 105 ? -5.367 26.938 11.898 1 93.31 105 SER A CA 1
ATOM 846 C C . SER A 1 105 ? -3.961 26.547 12.344 1 93.31 105 SER A C 1
ATOM 848 O O . SER A 1 105 ? -3.213 27.391 12.844 1 93.31 105 SER A O 1
ATOM 850 N N . VAL A 1 106 ? -3.646 25.359 12.227 1 95.69 106 VAL A N 1
ATOM 851 C CA . VAL A 1 106 ? -2.338 24.875 12.648 1 95.69 106 VAL A CA 1
ATOM 852 C C . VAL A 1 106 ? -1.518 24.453 11.43 1 95.69 106 VAL A C 1
ATOM 854 O O . VAL A 1 106 ? -2.029 23.781 10.531 1 95.69 106 VAL A O 1
ATOM 857 N N . ALA A 1 107 ? -0.277 24.875 11.453 1 97.69 107 ALA A N 1
ATOM 858 C CA . ALA A 1 107 ? 0.587 24.547 10.32 1 97.69 107 ALA A CA 1
ATOM 859 C C . ALA A 1 107 ? 1.91 23.953 10.797 1 97.69 107 ALA A C 1
ATOM 861 O O . ALA A 1 107 ? 2.441 24.359 11.836 1 97.69 107 ALA A O 1
ATOM 862 N N . TRP A 1 108 ? 2.408 23 10.078 1 98.25 108 TRP A N 1
ATOM 863 C CA . TRP A 1 108 ? 3.74 22.438 10.266 1 98.25 108 TRP A CA 1
ATOM 864 C C . TRP A 1 108 ? 4.723 23.016 9.258 1 98.25 108 TRP A C 1
ATOM 866 O O . TRP A 1 108 ? 4.352 23.328 8.125 1 98.25 108 TRP A O 1
ATOM 876 N N . HIS A 1 109 ? 5.98 23.203 9.734 1 98 109 HIS A N 1
ATOM 877 C CA . HIS A 1 109 ? 7.023 23.266 8.719 1 98 109 HIS A CA 1
ATOM 878 C C . HIS A 1 109 ? 7.051 22 7.871 1 98 109 HIS A C 1
ATOM 880 O O . HIS A 1 109 ? 6.793 20.906 8.375 1 98 109 HIS A O 1
ATOM 886 N N . PRO A 1 110 ? 7.355 22.156 6.625 1 96.94 110 PRO A N 1
ATOM 887 C CA . PRO A 1 110 ? 7.395 20.953 5.797 1 96.94 110 PRO A CA 1
ATOM 888 C C . PRO A 1 110 ? 8.289 19.859 6.387 1 96.94 110 PRO A C 1
ATOM 890 O O . PRO A 1 110 ? 7.898 18.688 6.426 1 96.94 110 PRO A O 1
ATOM 893 N N . SER A 1 111 ? 9.438 20.156 6.938 1 97.81 111 SER A N 1
ATOM 894 C CA . SER A 1 111 ? 10.375 19.172 7.484 1 97.81 111 SER A CA 1
ATOM 895 C C . SER A 1 111 ? 9.906 18.656 8.836 1 97.81 111 SER A C 1
ATOM 897 O O . SER A 1 111 ? 10.43 17.656 9.344 1 97.81 111 SER A O 1
ATOM 899 N N . CYS A 1 112 ? 8.922 19.281 9.406 1 98.5 112 CYS A N 1
ATOM 900 C CA . CYS A 1 112 ? 8.445 18.922 10.742 1 98.5 112 CYS A CA 1
ATOM 901 C C . CYS A 1 112 ? 7.203 18.047 10.656 1 98.5 112 CYS A C 1
ATOM 903 O O . CYS A 1 112 ? 6.738 17.531 11.672 1 98.5 112 CYS A O 1
ATOM 905 N N . PHE A 1 113 ? 6.629 17.875 9.484 1 98.5 113 PHE A N 1
ATOM 906 C CA . PHE A 1 113 ? 5.453 17.031 9.32 1 98.5 113 PHE A CA 1
ATOM 907 C C . PHE A 1 113 ? 5.836 15.562 9.352 1 98.5 113 PHE A C 1
ATOM 909 O O . PHE A 1 113 ? 5.906 14.914 8.312 1 98.5 113 PHE A O 1
ATOM 916 N N . VAL A 1 114 ? 6.059 15.102 10.562 1 98.81 114 VAL A N 1
ATOM 917 C CA . VAL A 1 114 ? 6.637 13.781 10.781 1 98.81 114 VAL A CA 1
ATOM 918 C C . VAL A 1 114 ? 5.73 12.969 11.703 1 98.81 114 VAL A C 1
ATOM 920 O O . VAL A 1 114 ? 4.938 13.531 12.461 1 98.81 114 VAL A O 1
ATOM 923 N N . CYS A 1 115 ? 5.809 11.672 11.562 1 98.81 115 CYS A N 1
ATOM 924 C CA . CYS A 1 115 ? 5.121 10.766 12.477 1 98.81 115 CYS A CA 1
ATOM 925 C C . CYS A 1 115 ? 5.59 10.977 13.906 1 98.81 115 CYS A C 1
ATOM 927 O O . CYS A 1 115 ? 6.785 11.148 14.156 1 98.81 115 CYS A O 1
ATOM 929 N N . SER A 1 116 ? 4.773 10.867 14.867 1 98.56 116 SER A N 1
ATOM 930 C CA . SER A 1 116 ? 5.078 11.133 16.266 1 98.56 116 SER A CA 1
ATOM 931 C C . SER A 1 116 ? 5.891 9.992 16.875 1 98.56 116 SER A C 1
ATOM 933 O O . SER A 1 116 ? 6.469 10.141 17.953 1 98.56 116 SER A O 1
ATOM 935 N N . VAL A 1 117 ? 5.965 8.844 16.203 1 98.56 117 VAL A N 1
ATOM 936 C CA . VAL A 1 117 ? 6.668 7.684 16.75 1 98.56 117 VAL A CA 1
ATOM 937 C C . VAL A 1 117 ? 7.992 7.488 16.016 1 98.56 117 VAL A C 1
ATOM 939 O O . VAL A 1 117 ? 9.062 7.578 16.609 1 98.56 117 VAL A O 1
ATOM 942 N N . CYS A 1 118 ? 7.922 7.309 14.727 1 98.19 118 CYS A N 1
ATOM 943 C CA . CYS A 1 118 ? 9.148 6.969 14.008 1 98.19 118 CYS A CA 1
ATOM 944 C C . CYS A 1 118 ? 9.906 8.227 13.609 1 98.19 118 CYS A C 1
ATOM 946 O O . CYS A 1 118 ? 11.07 8.156 13.203 1 98.19 118 CYS A O 1
ATOM 948 N N . LYS A 1 119 ? 9.258 9.359 13.656 1 98.5 119 LYS A N 1
ATOM 949 C CA . LYS A 1 119 ? 9.852 10.68 13.43 1 98.5 119 LYS A CA 1
ATOM 950 C C . LYS A 1 119 ? 10.344 10.82 11.992 1 98.5 119 LYS A C 1
ATOM 952 O O . LYS A 1 119 ? 11.266 11.586 11.719 1 98.5 119 LYS A O 1
ATOM 957 N N . GLU A 1 120 ? 9.82 10.039 11.102 1 98.62 120 GLU A N 1
ATOM 958 C CA . GLU A 1 120 ? 10.047 10.18 9.664 1 98.62 120 GLU A CA 1
ATOM 959 C C . GLU A 1 120 ? 8.969 11.047 9.023 1 98.62 120 GLU A C 1
ATOM 961 O O . GLU A 1 120 ? 7.855 11.141 9.531 1 98.62 120 GLU A O 1
ATOM 966 N N . LEU A 1 121 ? 9.375 11.703 7.914 1 98.5 121 LEU A N 1
ATOM 967 C CA . LEU A 1 121 ? 8.375 12.461 7.16 1 98.5 121 LEU A CA 1
ATOM 968 C C . LEU A 1 121 ? 7.172 11.586 6.824 1 98.5 121 LEU A C 1
ATOM 970 O O . LEU A 1 121 ? 7.328 10.422 6.438 1 98.5 121 LEU A O 1
ATOM 974 N N . LEU A 1 122 ? 5.977 12.102 7.031 1 98.56 122 LEU A N 1
ATOM 975 C CA . LEU A 1 122 ? 4.777 11.375 6.637 1 98.56 122 LEU A CA 1
ATOM 976 C C . LEU A 1 122 ? 4.66 11.305 5.117 1 98.56 122 LEU A C 1
ATOM 978 O O . LEU A 1 122 ? 4.422 12.32 4.465 1 98.56 122 LEU A O 1
ATOM 982 N N . VAL A 1 123 ? 4.832 10.109 4.633 1 97.25 123 VAL A N 1
ATOM 983 C CA . VAL A 1 123 ? 4.969 9.898 3.195 1 97.25 123 VAL A CA 1
ATOM 984 C C . VAL A 1 123 ? 3.68 10.305 2.486 1 97.25 123 VAL A C 1
ATOM 986 O O . VAL A 1 123 ? 2.58 10.031 2.973 1 97.25 123 VAL A O 1
ATOM 989 N N . ASP A 1 124 ? 3.828 11.047 1.41 1 93.94 124 ASP A N 1
ATOM 990 C CA . ASP A 1 124 ? 2.734 11.523 0.569 1 93.94 124 ASP A CA 1
ATOM 991 C C . ASP A 1 124 ? 1.756 12.383 1.37 1 93.94 124 ASP A C 1
ATOM 993 O O . ASP A 1 124 ? 0.591 12.516 0.992 1 93.94 124 ASP A O 1
ATOM 997 N N . LEU A 1 125 ? 2.17 12.859 2.555 1 96.5 125 LEU A N 1
ATOM 998 C CA . LEU A 1 125 ? 1.41 13.742 3.438 1 96.5 125 LEU A CA 1
ATOM 999 C C . LEU A 1 125 ? 0.187 13.023 3.996 1 96.5 125 LEU A C 1
ATOM 1001 O O . LEU A 1 125 ? -0.802 13.664 4.359 1 96.5 125 LEU A O 1
ATOM 1005 N N . ALA A 1 126 ? 0.262 11.633 3.951 1 97.38 126 ALA A N 1
ATOM 1006 C CA . ALA A 1 126 ? -0.77 10.836 4.602 1 97.38 126 ALA A CA 1
ATOM 1007 C C . ALA A 1 126 ? -0.541 10.766 6.109 1 97.38 126 ALA A C 1
ATOM 1009 O O . ALA A 1 126 ? 0.583 10.531 6.562 1 97.38 126 ALA A O 1
ATOM 1010 N N . TYR A 1 127 ? -1.612 11.031 6.848 1 98.25 127 TYR A N 1
ATOM 1011 C CA . TYR A 1 127 ? -1.473 11 8.297 1 98.25 127 TYR A CA 1
ATOM 1012 C C . TYR A 1 127 ? -2.738 10.461 8.953 1 98.25 127 TYR A C 1
ATOM 1014 O O . TYR A 1 127 ? -3.795 10.398 8.32 1 98.25 127 TYR A O 1
ATOM 1022 N N . CYS A 1 128 ? -2.557 9.969 10.133 1 98.62 128 CYS A N 1
ATOM 1023 C CA . CYS A 1 128 ? -3.67 9.617 11.008 1 98.62 128 CYS A CA 1
ATOM 1024 C C . CYS A 1 128 ? -3.637 10.445 12.289 1 98.62 128 CYS A C 1
ATOM 1026 O O . CYS A 1 128 ? -2.592 10.562 12.938 1 98.62 128 CYS A O 1
ATOM 1028 N N . LEU A 1 129 ? -4.723 10.992 12.586 1 98.56 129 LEU A N 1
ATOM 1029 C CA . LEU A 1 129 ? -4.855 11.781 13.805 1 98.56 129 LEU A CA 1
ATOM 1030 C C . LEU A 1 129 ? -5.262 10.898 14.977 1 98.56 129 LEU A C 1
ATOM 1032 O O . LEU A 1 129 ? -6.168 10.07 14.852 1 98.56 129 LEU A O 1
ATOM 1036 N N . TYR A 1 130 ? -4.582 11.016 16.078 1 98.06 130 TYR A N 1
ATOM 1037 C CA . TYR A 1 130 ? -4.949 10.328 17.312 1 98.06 130 TYR A CA 1
ATOM 1038 C C . TYR A 1 130 ? -4.473 11.102 18.531 1 98.06 130 TYR A C 1
ATOM 1040 O O . TYR A 1 130 ? -3.289 11.43 18.641 1 98.06 130 TYR A O 1
ATOM 1048 N N . ASP A 1 131 ? -5.395 11.469 19.438 1 96.5 131 ASP A N 1
ATOM 1049 C CA . ASP A 1 131 ? -5.09 12.148 20.703 1 96.5 131 ASP A CA 1
ATOM 1050 C C . ASP A 1 131 ? -4.223 13.383 20.453 1 96.5 131 ASP A C 1
ATOM 1052 O O . ASP A 1 131 ? -3.164 13.531 21.078 1 96.5 131 ASP A O 1
ATOM 1056 N N . ASP A 1 132 ? -4.508 14.156 19.531 1 95.56 132 ASP A N 1
ATOM 1057 C CA . ASP A 1 132 ? -3.924 15.461 19.203 1 95.56 132 ASP A CA 1
ATOM 1058 C C . ASP A 1 132 ? -2.5 15.305 18.672 1 95.56 132 ASP A C 1
ATOM 1060 O O . ASP A 1 132 ? -1.687 16.219 18.797 1 95.56 132 ASP A O 1
ATOM 1064 N N . HIS A 1 133 ? -2.213 14.141 18.172 1 97.88 133 HIS A N 1
ATOM 1065 C CA . HIS A 1 133 ? -0.954 13.883 17.484 1 97.88 133 HIS A CA 1
ATOM 1066 C C . HIS A 1 133 ? -1.195 13.258 16.109 1 97.88 133 HIS A C 1
ATOM 1068 O O . HIS A 1 133 ? -2.264 12.695 15.859 1 97.88 133 HIS A O 1
ATOM 1074 N N . ILE A 1 134 ? -0.214 13.406 15.25 1 98.56 134 ILE A N 1
ATOM 1075 C CA . ILE A 1 134 ? -0.342 12.781 13.93 1 98.56 134 ILE A CA 1
ATOM 1076 C C . ILE A 1 134 ? 0.657 11.633 13.805 1 98.56 134 ILE A C 1
ATOM 1078 O O . ILE A 1 134 ? 1.778 11.719 14.312 1 98.56 134 ILE A O 1
ATOM 1082 N N . TYR A 1 135 ? 0.206 10.562 13.18 1 98.81 135 TYR A N 1
ATOM 1083 C CA . TYR A 1 135 ? 0.958 9.328 13.008 1 98.81 135 TYR A CA 1
ATOM 1084 C C . TYR A 1 135 ? 0.895 8.852 11.562 1 98.81 135 TYR A C 1
ATOM 1086 O O . TYR A 1 135 ? -0.013 9.227 10.82 1 98.81 135 TYR A O 1
ATOM 1094 N N . CYS A 1 136 ? 1.917 8.109 11.203 1 98.62 136 CYS A N 1
ATOM 1095 C CA . CYS A 1 136 ? 1.701 7.301 10.008 1 98.62 136 CYS A CA 1
ATOM 1096 C C . CYS A 1 136 ? 0.693 6.188 10.273 1 98.62 136 CYS A C 1
ATOM 1098 O O . CYS A 1 136 ? 0.33 5.938 11.422 1 98.62 136 CYS A O 1
ATOM 1100 N N . GLU A 1 137 ? 0.245 5.559 9.25 1 98.12 137 GLU A N 1
ATOM 1101 C CA . GLU A 1 137 ? -0.791 4.539 9.383 1 98.12 137 GLU A CA 1
ATOM 1102 C C . GLU A 1 137 ? -0.326 3.393 10.273 1 98.12 137 GLU A C 1
ATOM 1104 O O . GLU A 1 137 ? -1.076 2.924 11.133 1 98.12 137 GLU A O 1
ATOM 1109 N N . ARG A 1 138 ? 0.898 2.926 10.07 1 97.88 138 ARG A N 1
ATOM 1110 C CA . ARG A 1 138 ? 1.476 1.843 10.859 1 97.88 138 ARG A CA 1
ATOM 1111 C C . ARG A 1 138 ? 1.43 2.168 12.352 1 97.88 138 ARG A C 1
ATOM 1113 O O . ARG A 1 138 ? 0.916 1.382 13.148 1 97.88 138 ARG A O 1
ATOM 1120 N N . HIS A 1 139 ? 1.908 3.305 12.664 1 98.62 139 HIS A N 1
ATOM 1121 C CA . HIS A 1 139 ? 2.057 3.629 14.078 1 98.62 139 HIS A CA 1
ATOM 1122 C C . HIS A 1 139 ? 0.727 4.059 14.688 1 98.62 139 HIS A C 1
ATOM 1124 O O . HIS A 1 139 ? 0.497 3.863 15.883 1 98.62 139 HIS A O 1
ATOM 1130 N N . TYR A 1 140 ? -0.165 4.621 13.945 1 98.38 140 TYR A N 1
ATOM 1131 C CA . TYR A 1 140 ? -1.528 4.797 14.43 1 98.38 140 TYR A CA 1
ATOM 1132 C C . TYR A 1 140 ? -2.127 3.469 14.875 1 98.38 140 TYR A C 1
ATOM 1134 O O . TYR A 1 140 ? -2.678 3.363 15.969 1 98.38 140 TYR A O 1
ATOM 1142 N N . ALA A 1 141 ? -2.021 2.484 13.945 1 97.69 141 ALA A N 1
ATOM 1143 C CA . ALA A 1 141 ? -2.574 1.167 14.258 1 97.69 141 ALA A CA 1
ATOM 1144 C C . ALA A 1 141 ? -1.986 0.617 15.555 1 97.69 141 ALA A C 1
ATOM 1146 O O . ALA A 1 141 ? -2.709 0.05 16.375 1 97.69 141 ALA A O 1
ATOM 1147 N N . GLU A 1 142 ? -0.75 0.852 15.719 1 96.25 142 GLU A N 1
ATOM 1148 C CA . GLU A 1 142 ? -0.034 0.3 16.859 1 96.25 142 GLU A CA 1
ATOM 1149 C C . GLU A 1 142 ? -0.416 1.021 18.156 1 96.25 142 GLU A C 1
ATOM 1151 O O . GLU A 1 142 ? -0.136 0.535 19.25 1 96.25 142 GLU A O 1
ATOM 1156 N N . GLN A 1 143 ? -1.024 2.234 18.062 1 96.06 143 GLN A N 1
ATOM 1157 C CA . GLN A 1 143 ? -1.547 2.895 19.266 1 96.06 143 GLN A CA 1
ATOM 1158 C C . GLN A 1 143 ? -2.764 2.154 19.812 1 96.06 143 GLN A C 1
ATOM 1160 O O . GLN A 1 143 ? -3.088 2.273 20.984 1 96.06 143 GLN A O 1
ATOM 1165 N N . LEU A 1 144 ? -3.432 1.377 19 1 94.81 144 LEU A N 1
ATOM 1166 C CA . LEU A 1 144 ? -4.742 0.844 19.359 1 94.81 144 LEU A CA 1
ATOM 1167 C C . LEU A 1 144 ? -4.711 -0.68 19.422 1 94.81 144 LEU A C 1
ATOM 1169 O O . LEU A 1 144 ? -5.473 -1.288 20.188 1 94.81 144 LEU A O 1
ATOM 1173 N N . ARG A 1 145 ? -3.834 -1.265 18.641 1 93.5 145 ARG A N 1
ATOM 1174 C CA . ARG A 1 145 ? -3.775 -2.719 18.547 1 93.5 145 ARG A CA 1
ATOM 1175 C C . ARG A 1 145 ? -2.33 -3.209 18.531 1 93.5 145 ARG A C 1
ATOM 1177 O O . ARG A 1 145 ? -1.459 -2.559 17.953 1 93.5 145 ARG A O 1
ATOM 1184 N N . PRO A 1 146 ? -2.129 -4.41 19.125 1 91.56 146 PRO A N 1
ATOM 1185 C CA . PRO A 1 146 ? -0.78 -4.973 19.031 1 91.56 146 PRO A CA 1
ATOM 1186 C C . PRO A 1 146 ? -0.449 -5.469 17.625 1 91.56 146 PRO A C 1
ATOM 1188 O O . PRO A 1 146 ? -1.343 -5.898 16.891 1 91.56 146 PRO A O 1
ATOM 1191 N N . ARG A 1 147 ? 0.785 -5.383 17.312 1 92.56 147 ARG A N 1
ATOM 1192 C CA . ARG A 1 147 ? 1.258 -5.855 16.016 1 92.56 147 ARG A CA 1
ATOM 1193 C C . ARG A 1 147 ? 2.125 -7.102 16.172 1 92.56 147 ARG A C 1
ATOM 1195 O O . ARG A 1 147 ? 3.037 -7.129 17 1 92.56 147 ARG A O 1
ATOM 1202 N N . CYS A 1 148 ? 1.828 -8.102 15.391 1 88.38 148 CYS A N 1
ATOM 1203 C CA . CYS A 1 148 ? 2.625 -9.32 15.391 1 88.38 148 CYS A CA 1
ATOM 1204 C C . CYS A 1 148 ? 3.994 -9.078 14.766 1 88.38 148 CYS A C 1
ATOM 1206 O O . CYS A 1 148 ? 4.09 -8.562 13.656 1 88.38 148 CYS A O 1
ATOM 1208 N N . ALA A 1 149 ? 4.992 -9.461 15.398 1 84.12 149 ALA A N 1
ATOM 1209 C CA . ALA A 1 149 ? 6.348 -9.234 14.906 1 84.12 149 ALA A CA 1
ATOM 1210 C C . ALA A 1 149 ? 6.684 -10.188 13.766 1 84.12 149 ALA A C 1
ATOM 1212 O O . ALA A 1 149 ? 7.527 -9.875 12.914 1 84.12 149 ALA A O 1
ATOM 1213 N N . ALA A 1 150 ? 6 -11.273 13.719 1 81.81 150 ALA A N 1
ATOM 1214 C CA . ALA A 1 150 ? 6.316 -12.297 12.727 1 81.81 150 ALA A CA 1
ATOM 1215 C C . ALA A 1 150 ? 5.672 -11.977 11.383 1 81.81 150 ALA A C 1
ATOM 1217 O O . ALA A 1 150 ? 6.34 -11.992 10.344 1 81.81 150 ALA A O 1
ATOM 1218 N N . CYS A 1 151 ? 4.383 -11.633 11.438 1 86 151 CYS A N 1
ATOM 1219 C CA . CYS A 1 151 ? 3.691 -11.484 10.156 1 86 151 CYS A CA 1
ATOM 1220 C C . CYS A 1 151 ? 3.373 -10.023 9.875 1 86 151 CYS A C 1
ATOM 1222 O O . CYS A 1 151 ? 2.869 -9.688 8.805 1 86 151 CYS A O 1
ATOM 1224 N N . ASP A 1 152 ? 3.586 -9.078 10.898 1 91.19 152 ASP A N 1
ATOM 1225 C CA . ASP A 1 152 ? 3.434 -7.633 10.734 1 91.19 152 ASP A CA 1
ATOM 1226 C C . ASP A 1 152 ? 1.961 -7.242 10.633 1 91.19 152 ASP A C 1
ATOM 1228 O O . ASP A 1 152 ? 1.632 -6.172 10.125 1 91.19 152 ASP A O 1
ATOM 1232 N N . GLU A 1 153 ? 1.07 -8.148 10.992 1 92.19 153 GLU A N 1
ATOM 1233 C CA . GLU A 1 153 ? -0.356 -7.836 11 1 92.19 153 GLU A CA 1
ATOM 1234 C C . GLU A 1 153 ? -0.811 -7.371 12.383 1 92.19 153 GLU A C 1
ATOM 1236 O O . GLU A 1 153 ? -0.237 -7.773 13.398 1 92.19 153 GLU A O 1
ATOM 1241 N N . VAL A 1 154 ? -1.767 -6.5 12.406 1 91.94 154 VAL A N 1
ATOM 1242 C CA . VAL A 1 154 ? -2.322 -6.035 13.68 1 91.94 154 VAL A CA 1
ATOM 1243 C C . VAL A 1 154 ? -3.379 -7.02 14.172 1 91.94 154 VAL A C 1
ATOM 1245 O O . VAL A 1 154 ? -4.184 -7.523 13.383 1 91.94 154 VAL A O 1
ATOM 1248 N N . ARG A 1 155 ? -3.396 -7.332 15.414 1 85.69 155 ARG A N 1
ATOM 1249 C CA . ARG A 1 155 ? -4.277 -8.312 16.047 1 85.69 155 ARG A CA 1
ATOM 1250 C C . ARG A 1 155 ? -5.355 -7.621 16.875 1 85.69 155 ARG A C 1
ATOM 1252 O O . ARG A 1 155 ? -5.184 -6.473 17.297 1 85.69 155 ARG A O 1
ATOM 1259 N N . PRO A 1 156 ? -6.535 -8.344 16.984 1 77.81 156 PRO A N 1
ATOM 1260 C CA . PRO A 1 156 ? -7.547 -7.77 17.875 1 77.81 156 PRO A CA 1
ATOM 1261 C C . PRO A 1 156 ? -7.066 -7.648 19.312 1 77.81 156 PRO A C 1
ATOM 1263 O O . PRO A 1 156 ? -6.168 -8.383 19.734 1 77.81 156 PRO A O 1
ATOM 1266 N N . ILE A 1 157 ? -7.605 -6.727 20.062 1 66.38 157 ILE A N 1
ATOM 1267 C CA . ILE A 1 157 ? -7.258 -6.5 21.469 1 66.38 157 ILE A CA 1
ATOM 1268 C C . ILE A 1 157 ? -7.582 -7.742 22.297 1 66.38 157 ILE A C 1
ATOM 1270 O O . ILE A 1 157 ? -6.883 -8.062 23.25 1 66.38 157 ILE A O 1
ATOM 1274 N N . SER A 1 158 ? -8.633 -8.422 22.047 1 57.75 158 SER A N 1
ATOM 1275 C CA . SER A 1 158 ? -9.031 -9.57 22.859 1 57.75 158 SER A CA 1
ATOM 1276 C C . SER A 1 158 ? -7.922 -10.609 22.922 1 57.75 158 SER A C 1
ATOM 1278 O O . SER A 1 158 ? -7.969 -11.523 23.75 1 57.75 158 SER A O 1
ATOM 1280 N N . CYS A 1 159 ? -7.039 -10.656 22.016 1 48.59 159 CYS A N 1
ATOM 1281 C CA . CYS A 1 159 ? -6 -11.68 22 1 48.59 159 CYS A CA 1
ATOM 1282 C C . CYS A 1 159 ? -4.922 -11.367 23.031 1 48.59 159 CYS A C 1
ATOM 1284 O O . CYS A 1 159 ? -3.91 -12.062 23.109 1 48.59 159 CYS A O 1
ATOM 1286 N N .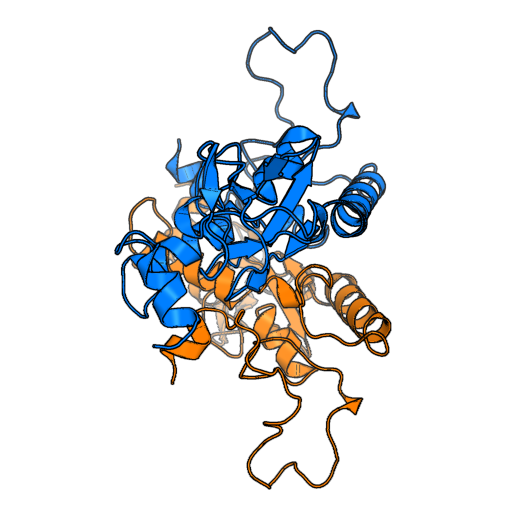 PHE A 1 160 ? -5.156 -10.266 23.875 1 47.03 160 PHE A N 1
ATOM 1287 C CA . PHE A 1 160 ? -4.148 -9.969 24.875 1 47.03 160 PHE A CA 1
ATOM 1288 C C . PHE A 1 160 ? -4.543 -10.562 26.219 1 47.03 160 PHE A C 1
ATOM 1290 O O . PHE A 1 160 ? -5.555 -10.18 26.812 1 47.03 160 PHE A O 1
ATOM 1297 N N . PRO A 1 161 ? -4.219 -11.781 26.688 1 40.69 161 PRO A N 1
ATOM 1298 C CA . PRO A 1 161 ? -4.43 -12.062 28.109 1 40.69 161 PRO A CA 1
ATOM 1299 C C . PRO A 1 161 ? -3.811 -11.008 29.016 1 40.69 161 PRO A C 1
ATOM 1301 O O . PRO A 1 161 ? -2.805 -10.391 28.656 1 40.69 161 PRO A O 1
ATOM 1304 N N . SER A 1 162 ? -4.477 -10.383 30.062 1 37.59 162 SER A N 1
ATOM 1305 C CA . SER A 1 162 ? -4.02 -9.508 31.141 1 37.59 162 SER A CA 1
ATOM 1306 C C . SER A 1 162 ? -2.613 -9.883 31.609 1 37.59 162 SER A C 1
ATOM 1308 O O . SER A 1 162 ? -1.789 -9.008 31.875 1 37.59 162 SER A O 1
ATOM 1310 N N . GLU A 1 163 ? -2.369 -11.07 32.438 1 36.72 163 GLU A N 1
ATOM 1311 C CA . GLU A 1 163 ? -1.178 -11.523 33.156 1 36.72 163 GLU A CA 1
ATOM 1312 C C . GLU A 1 163 ? 0.05 -11.508 32.25 1 36.72 163 GLU A C 1
ATOM 1314 O O . GLU A 1 163 ? 1.184 -11.562 32.719 1 36.72 163 GLU A O 1
ATOM 1319 N N . LEU A 1 164 ? 0.054 -11.984 31.078 1 37.5 164 LEU A N 1
ATOM 1320 C CA . LEU A 1 164 ? 1.265 -12.203 30.297 1 37.5 164 LEU A CA 1
ATOM 1321 C C . LEU A 1 164 ? 1.768 -10.891 29.703 1 37.5 164 LEU A C 1
ATOM 1323 O O . LEU A 1 164 ? 2.58 -10.898 28.766 1 37.5 164 LEU A O 1
ATOM 1327 N N . LEU A 1 165 ? 1.496 -9.609 30.188 1 37.62 165 LEU A N 1
ATOM 1328 C CA . LEU A 1 165 ? 2.34 -8.43 30.047 1 37.62 165 LEU A CA 1
ATOM 1329 C C . LEU A 1 165 ? 3.801 -8.773 30.328 1 37.62 165 LEU A C 1
ATOM 1331 O O . LEU A 1 165 ? 4.703 -8.055 29.875 1 37.62 165 LEU A O 1
ATOM 1335 N N . THR A 1 166 ? 4.289 -9.289 31.547 1 32.06 166 THR A N 1
ATOM 1336 C CA . THR A 1 166 ? 5.609 -9.625 32.062 1 32.06 166 THR A CA 1
ATOM 1337 C C . THR A 1 166 ? 6.152 -10.883 31.406 1 32.06 166 THR A C 1
ATOM 1339 O O . THR A 1 166 ? 7.309 -11.25 31.609 1 32.06 166 THR A O 1
ATOM 1342 N N . SER A 1 167 ? 5.488 -12.023 31.719 1 30.25 167 SER A N 1
ATOM 1343 C CA . SER A 1 167 ? 6.145 -13.289 31.422 1 30.25 167 SER A CA 1
ATOM 1344 C C . SER A 1 167 ? 6.566 -13.367 29.953 1 30.25 167 SER A C 1
ATOM 1346 O O . SER A 1 167 ? 5.965 -12.727 29.094 1 30.25 167 SER A O 1
ATOM 1348 N N . PRO A 1 168 ? 7.695 -14.266 29.781 1 30.75 168 PRO A N 1
ATOM 1349 C CA . PRO A 1 168 ? 8.492 -14.367 28.547 1 30.75 168 PRO A CA 1
ATOM 1350 C C . PRO A 1 168 ? 7.648 -14.266 27.281 1 30.75 168 PRO A C 1
ATOM 1352 O O . PRO A 1 168 ? 6.422 -14.336 27.359 1 30.75 168 PRO A O 1
ATOM 1355 N N . PRO A 1 169 ? 8.219 -15 26.172 1 30.88 169 PRO A N 1
ATOM 1356 C CA . PRO A 1 169 ? 7.945 -14.844 24.75 1 30.88 169 PRO A CA 1
ATOM 1357 C C . PRO A 1 169 ? 6.484 -15.117 24.391 1 30.88 169 PRO A C 1
ATOM 1359 O O . PRO A 1 169 ? 5.938 -16.156 24.766 1 30.88 169 PRO A O 1
ATOM 1362 N N . LEU A 1 170 ? 5.5 -14.336 24.688 1 32.72 170 LEU A N 1
ATOM 1363 C CA . LEU A 1 170 ? 4.152 -14.359 24.141 1 32.72 170 LEU A CA 1
ATOM 1364 C C . LEU A 1 170 ? 4.047 -15.375 23 1 32.72 170 LEU A C 1
ATOM 1366 O O . LEU A 1 170 ? 4.906 -15.422 22.125 1 32.72 170 LEU A O 1
ATOM 1370 N N . ALA A 1 171 ? 3.256 -16.406 23.312 1 31.03 171 ALA A N 1
ATOM 1371 C CA . ALA A 1 171 ? 2.818 -17.578 22.531 1 31.03 171 ALA A CA 1
ATOM 1372 C C . ALA A 1 171 ? 2.795 -17.25 21.047 1 31.03 171 ALA A C 1
ATOM 1374 O O . ALA A 1 171 ? 2.697 -16.094 20.656 1 31.03 171 ALA A O 1
ATOM 1375 N N . GLN A 1 172 ? 2.904 -18.375 20.109 1 31.22 172 GLN A N 1
ATOM 1376 C CA . GLN A 1 172 ? 2.941 -18.891 18.75 1 31.22 172 GLN A CA 1
ATOM 1377 C C . GLN A 1 172 ? 1.786 -18.328 17.922 1 31.22 172 GLN A C 1
ATOM 1379 O O . GLN A 1 172 ? 0.801 -19.031 17.672 1 31.22 172 GLN A O 1
ATOM 1384 N N . MET A 1 173 ? 1.009 -17.531 18.469 1 36.22 173 MET A N 1
ATOM 1385 C CA . MET A 1 173 ? 0.015 -17.25 17.438 1 36.22 173 MET A CA 1
ATOM 1386 C C . MET A 1 173 ? 0.582 -17.531 16.047 1 36.22 173 MET A C 1
ATOM 1388 O O . MET A 1 173 ? 1.565 -16.906 15.633 1 36.22 173 MET A O 1
ATOM 1392 N N . SER A 1 174 ? 0.668 -18.781 15.852 1 36 174 SER A N 1
ATOM 1393 C CA . SER A 1 174 ? 1.355 -19.562 14.828 1 36 174 SER A CA 1
ATOM 1394 C C . SER A 1 174 ? 1.359 -18.844 13.492 1 36 174 SER A C 1
ATOM 1396 O O . SER A 1 174 ? 0.389 -18.906 12.734 1 36 174 SER A O 1
ATOM 1398 N N . CYS A 1 175 ? 1.381 -17.516 13.57 1 46.75 175 CYS A N 1
ATOM 1399 C CA . CYS A 1 175 ? 1.823 -17.188 12.219 1 46.75 175 CYS A CA 1
ATOM 1400 C C . CYS A 1 175 ? 2.869 -18.172 11.727 1 46.75 175 CYS A C 1
ATOM 1402 O O . CYS A 1 175 ? 4.012 -18.156 12.188 1 46.75 175 CYS A O 1
ATOM 1404 N N . MET A 1 176 ? 2.588 -19.562 12.086 1 36.97 176 MET A N 1
ATOM 1405 C CA . MET A 1 176 ? 3.602 -20.344 11.391 1 36.97 176 MET A CA 1
ATOM 1406 C C . MET A 1 176 ? 4.238 -19.547 10.266 1 36.97 176 MET A C 1
ATOM 1408 O O . MET A 1 176 ? 3.553 -18.812 9.555 1 36.97 176 MET A O 1
ATOM 1412 N N . PRO A 1 177 ? 5.531 -19.391 10.445 1 35.94 177 PRO A N 1
ATOM 1413 C CA . PRO A 1 177 ? 6.289 -18.75 9.367 1 35.94 177 PRO A CA 1
ATOM 1414 C C . PRO A 1 177 ? 5.691 -19.016 7.988 1 35.94 177 PRO A C 1
ATOM 1416 O O . PRO A 1 177 ? 5.781 -20.141 7.48 1 35.94 177 PRO A O 1
ATOM 1419 N N . ARG A 1 178 ? 4.363 -19.062 7.98 1 35 178 ARG A N 1
ATOM 1420 C CA . ARG A 1 178 ? 4.145 -19.141 6.539 1 35 178 ARG A CA 1
ATOM 1421 C C . ARG A 1 178 ? 5.117 -18.25 5.781 1 35 178 ARG A C 1
ATOM 1423 O O . ARG A 1 178 ? 5.652 -17.297 6.348 1 35 178 ARG A O 1
ATOM 1430 N N . TRP A 1 179 ? 5.578 -18.562 4.676 1 32.69 179 TRP A N 1
ATOM 1431 C CA . TRP A 1 179 ? 6.57 -18.031 3.754 1 32.69 179 TRP A CA 1
ATOM 1432 C C . TRP A 1 179 ? 6.426 -16.516 3.623 1 32.69 179 TRP A C 1
ATOM 1434 O O . TRP A 1 179 ? 7.164 -15.875 2.867 1 32.69 179 TRP A O 1
ATOM 1444 N N . SER A 1 180 ? 5.227 -16.016 3.977 1 32.88 180 SER A N 1
ATOM 1445 C CA . SER A 1 180 ? 5.09 -14.633 3.51 1 32.88 180 SER A CA 1
ATOM 1446 C C . SER A 1 180 ? 5.801 -13.664 4.441 1 32.88 180 SER A C 1
ATOM 1448 O O . SER A 1 180 ? 5.195 -12.703 4.93 1 32.88 180 SER A O 1
ATOM 1450 N N . LYS A 1 181 ? 6.551 -14.117 5.418 1 35.88 181 LYS A N 1
ATOM 1451 C CA . LYS A 1 181 ? 7.254 -13.023 6.09 1 35.88 181 LYS A CA 1
ATOM 1452 C C . LYS A 1 181 ? 7.754 -11.992 5.082 1 35.88 181 LYS A C 1
ATOM 1454 O O . LYS A 1 181 ? 8.227 -12.344 4.004 1 35.88 181 LYS A O 1
ATOM 1459 N N . SER A 1 182 ? 7.309 -10.875 5.094 1 35.16 182 SER A N 1
ATOM 1460 C CA . SER A 1 182 ? 8.023 -9.836 4.355 1 35.16 182 SER A CA 1
ATOM 1461 C C . SER A 1 182 ? 9.539 -10.039 4.449 1 35.16 182 SER A C 1
ATOM 1463 O O . SER A 1 182 ? 10.047 -10.484 5.48 1 35.16 182 SER A O 1
ATOM 1465 N N . PRO A 1 183 ? 10.211 -10.32 3.434 1 35.09 183 PRO A N 1
ATOM 1466 C CA . PRO A 1 183 ? 11.664 -10.383 3.613 1 35.09 183 PRO A CA 1
ATOM 1467 C C . PRO A 1 183 ? 12.156 -9.461 4.73 1 35.09 183 PRO A C 1
ATOM 1469 O O . PRO A 1 183 ? 13.32 -9.547 5.133 1 35.09 183 PRO A O 1
ATOM 1472 N N . LEU A 1 184 ? 11.359 -8.586 5.25 1 33.72 184 LEU A N 1
ATOM 1473 C CA . LEU A 1 184 ? 11.891 -7.77 6.336 1 33.72 184 LEU A CA 1
ATOM 1474 C C . LEU A 1 184 ? 12.062 -8.602 7.602 1 33.72 184 LEU A C 1
ATOM 1476 O O . LEU A 1 184 ? 12.953 -8.328 8.414 1 33.72 184 LEU A O 1
ATOM 1480 N N . SER A 1 185 ? 11.188 -9.5 7.914 1 33.66 185 SER A N 1
ATOM 1481 C CA . SER A 1 185 ? 11.477 -10.25 9.133 1 33.66 185 SER A CA 1
ATOM 1482 C C . SER A 1 185 ? 12.688 -11.164 8.953 1 33.66 185 SER A C 1
ATOM 1484 O O . SER A 1 185 ? 13.344 -11.531 9.922 1 33.66 185 SER A O 1
ATOM 1486 N N . LEU A 1 186 ? 12.961 -11.789 7.898 1 32.94 186 LEU A N 1
ATOM 1487 C CA . LEU A 1 186 ? 14.188 -12.562 7.734 1 32.94 186 LEU A CA 1
ATOM 1488 C C . LEU A 1 186 ? 15.414 -11.664 7.805 1 32.94 186 LEU A C 1
ATOM 1490 O O . LEU A 1 186 ? 16.547 -12.156 7.895 1 32.94 186 LEU A O 1
ATOM 1494 N N . LEU A 1 187 ? 15.273 -10.391 7.488 1 30.39 187 LEU A N 1
ATOM 1495 C CA . LEU A 1 187 ? 16.453 -9.562 7.684 1 30.39 187 LEU A CA 1
ATOM 1496 C C . LEU A 1 187 ? 16.75 -9.391 9.172 1 30.39 187 LEU A C 1
ATOM 1498 O O . LEU A 1 187 ? 17.859 -8.961 9.539 1 30.39 187 LEU A O 1
ATOM 1502 N N . TYR A 1 188 ? 15.734 -9.43 9.977 1 27.75 188 TYR A N 1
ATOM 1503 C CA . TYR A 1 188 ? 16.094 -9.164 11.367 1 27.75 188 TYR A CA 1
ATOM 1504 C C . TYR A 1 188 ? 16.391 -10.453 12.109 1 27.75 188 TYR A C 1
ATOM 1506 O O . TYR A 1 188 ? 16.766 -10.43 13.281 1 27.75 188 TYR A O 1
ATOM 1514 N N . THR A 1 189 ? 16.203 -11.586 11.648 1 27.42 189 THR A N 1
ATOM 1515 C CA . THR A 1 189 ? 16.812 -12.602 12.492 1 27.42 189 THR A CA 1
ATOM 1516 C C . THR A 1 189 ? 18.25 -12.852 12.086 1 27.42 189 THR A C 1
ATOM 1518 O O . THR A 1 189 ? 18.578 -12.836 10.898 1 27.42 189 THR A O 1
ATOM 1521 N N . MET B 1 1 ? 18.172 -27.703 3.121 1 68.12 1 MET B N 1
ATOM 1522 C CA . MET B 1 1 ? 17.781 -26.422 2.516 1 68.12 1 MET B CA 1
ATOM 1523 C C . MET B 1 1 ? 16.312 -26.125 2.795 1 68.12 1 MET B C 1
ATOM 1525 O O . MET B 1 1 ? 15.461 -27 2.686 1 68.12 1 MET B O 1
ATOM 1529 N N . THR B 1 2 ? 16.016 -24.969 3.305 1 77.94 2 THR B N 1
ATOM 1530 C CA . THR B 1 2 ? 14.633 -24.609 3.619 1 77.94 2 THR B CA 1
ATOM 1531 C C . THR B 1 2 ? 13.852 -24.312 2.346 1 77.94 2 THR B C 1
ATOM 1533 O O . THR B 1 2 ? 14.438 -24.125 1.278 1 77.94 2 THR B O 1
ATOM 1536 N N . CYS B 1 3 ? 12.578 -24.453 2.385 1 80.06 3 CYS B N 1
ATOM 1537 C CA . CYS B 1 3 ? 11.695 -24.125 1.271 1 80.06 3 CYS B CA 1
ATOM 1538 C C . CYS B 1 3 ? 11.969 -22.703 0.77 1 80.06 3 CYS B C 1
ATOM 1540 O O . CYS B 1 3 ? 11.969 -22.469 -0.438 1 80.06 3 CYS B O 1
ATOM 1542 N N . ILE B 1 4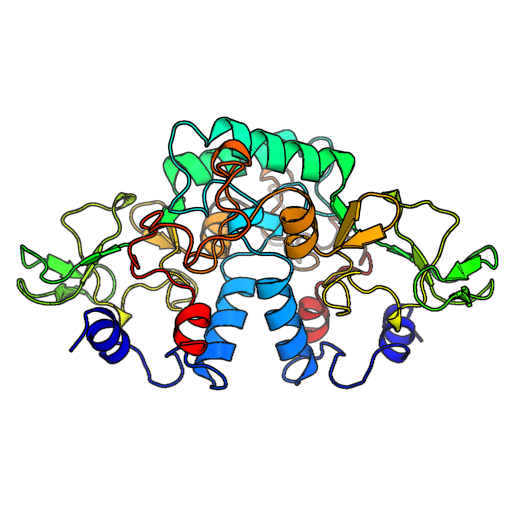 ? 12.281 -21.844 1.659 1 83.12 4 ILE B N 1
ATOM 1543 C CA . ILE B 1 4 ? 12.523 -20.453 1.319 1 83.12 4 ILE B CA 1
ATOM 1544 C C . ILE B 1 4 ? 13.82 -20.328 0.517 1 83.12 4 ILE B C 1
ATOM 1546 O O . ILE B 1 4 ? 13.867 -19.625 -0.489 1 83.12 4 ILE B O 1
ATOM 1550 N N . GLU B 1 5 ? 14.758 -21.016 0.975 1 85.69 5 GLU B N 1
ATOM 1551 C CA . GLU B 1 5 ? 16.031 -20.984 0.269 1 85.69 5 GLU B CA 1
ATOM 1552 C C . GLU B 1 5 ? 15.898 -21.547 -1.145 1 85.69 5 GLU B C 1
ATOM 1554 O O . GLU B 1 5 ? 16.469 -20.984 -2.094 1 85.69 5 GLU B O 1
ATOM 1559 N N . GLU B 1 6 ? 15.242 -22.656 -1.185 1 88.38 6 GLU B N 1
ATOM 1560 C CA . GLU B 1 6 ? 15.016 -23.266 -2.498 1 88.38 6 GLU B CA 1
ATOM 1561 C C . GLU B 1 6 ? 14.25 -22.312 -3.414 1 88.38 6 GLU B C 1
ATOM 1563 O O . GLU B 1 6 ? 14.586 -22.172 -4.594 1 88.38 6 GLU B O 1
ATOM 1568 N N . TYR B 1 7 ? 13.219 -21.656 -2.887 1 91.12 7 TYR B N 1
ATOM 1569 C CA . TYR B 1 7 ? 12.445 -20.688 -3.645 1 91.12 7 TYR B CA 1
ATOM 1570 C C . TYR B 1 7 ? 13.344 -19.578 -4.184 1 91.12 7 TYR B C 1
ATOM 1572 O O . TYR B 1 7 ? 13.266 -19.219 -5.363 1 91.12 7 TYR B O 1
ATOM 1580 N N . MET B 1 8 ? 14.234 -19.047 -3.348 1 91.12 8 MET B N 1
ATOM 1581 C CA . MET B 1 8 ? 15.078 -17.906 -3.707 1 91.12 8 MET B CA 1
ATOM 1582 C C . MET B 1 8 ? 16.078 -18.297 -4.789 1 91.12 8 MET B C 1
ATOM 1584 O O . MET B 1 8 ? 16.516 -17.453 -5.578 1 91.12 8 MET B O 1
ATOM 1588 N N . ARG B 1 9 ? 16.406 -19.547 -4.871 1 92 9 ARG B N 1
ATOM 1589 C CA . ARG B 1 9 ? 17.359 -20.016 -5.871 1 92 9 ARG B CA 1
ATOM 1590 C C . ARG B 1 9 ? 16.781 -19.875 -7.277 1 92 9 ARG B C 1
ATOM 1592 O O . ARG B 1 9 ? 17.531 -19.844 -8.258 1 92 9 ARG B O 1
ATOM 1599 N N . TRP B 1 10 ? 15.469 -19.844 -7.375 1 94.19 10 TRP B N 1
ATOM 1600 C CA . TRP B 1 10 ? 14.805 -19.719 -8.664 1 94.19 10 TRP B CA 1
ATOM 1601 C C . TRP B 1 10 ? 14.812 -18.266 -9.141 1 94.19 10 TRP B C 1
ATOM 1603 O O . TRP B 1 10 ? 14.508 -17.984 -10.305 1 94.19 10 TRP B O 1
ATOM 1613 N N . LEU B 1 11 ? 15.125 -17.297 -8.281 1 95.25 11 LEU B N 1
ATOM 1614 C CA . LEU B 1 11 ? 15 -15.883 -8.602 1 95.25 11 LEU B CA 1
ATOM 1615 C C . LEU B 1 11 ? 16.344 -15.305 -9.039 1 95.25 11 LEU B C 1
ATOM 1617 O O . LEU B 1 11 ? 17.391 -15.742 -8.578 1 95.25 11 LEU B O 1
ATOM 1621 N N . PRO B 1 12 ? 16.281 -14.328 -9.969 1 95.75 12 PRO B N 1
ATOM 1622 C CA . PRO B 1 12 ? 17.516 -13.594 -10.227 1 95.75 12 PRO B CA 1
ATOM 1623 C C . PRO B 1 12 ? 18.125 -12.992 -8.961 1 95.75 12 PRO B C 1
ATOM 1625 O O . PRO B 1 12 ? 17.391 -12.531 -8.078 1 95.75 12 PRO B O 1
ATOM 1628 N N . THR B 1 13 ? 19.344 -12.977 -8.883 1 94.38 13 THR B N 1
ATOM 1629 C CA . THR B 1 13 ? 20.062 -12.555 -7.684 1 94.38 13 THR B CA 1
ATOM 1630 C C . THR B 1 13 ? 19.656 -11.141 -7.273 1 94.38 13 THR B C 1
ATOM 1632 O O . THR B 1 13 ? 19.5 -10.852 -6.086 1 94.38 13 THR B O 1
ATOM 1635 N N . GLU B 1 14 ? 19.469 -10.281 -8.227 1 95.75 14 GLU B N 1
ATOM 1636 C CA . GLU B 1 14 ? 19.172 -8.875 -7.965 1 95.75 14 GLU B CA 1
ATOM 1637 C C . GLU B 1 14 ? 17.719 -8.688 -7.516 1 95.75 14 GLU B C 1
ATOM 1639 O O . GLU B 1 14 ? 17.328 -7.586 -7.133 1 95.75 14 GLU B O 1
ATOM 1644 N N . LYS B 1 15 ? 17.016 -9.766 -7.516 1 96.12 15 LYS B N 1
ATOM 1645 C CA . LYS B 1 15 ? 15.609 -9.672 -7.109 1 96.12 15 LYS B CA 1
ATOM 1646 C C . LYS B 1 15 ? 15.367 -10.422 -5.801 1 96.12 15 LYS B C 1
ATOM 1648 O O . LYS B 1 15 ? 14.234 -10.492 -5.32 1 96.12 15 LYS B O 1
ATOM 1653 N N . ILE B 1 16 ? 16.422 -11 -5.277 1 94.12 16 ILE B N 1
ATOM 1654 C CA . ILE B 1 16 ? 16.312 -11.641 -3.973 1 94.12 16 ILE B CA 1
ATOM 1655 C C . ILE B 1 16 ? 16.297 -10.586 -2.873 1 94.12 16 ILE B C 1
ATOM 1657 O O . ILE B 1 16 ? 17.266 -9.82 -2.723 1 94.12 16 ILE B O 1
ATOM 1661 N N . PRO B 1 17 ? 15.211 -10.539 -2.121 1 91.88 17 PRO B N 1
ATOM 1662 C CA . PRO B 1 17 ? 15.031 -9.43 -1.186 1 91.88 17 PRO B CA 1
ATOM 1663 C C . PRO B 1 17 ? 15.797 -9.625 0.119 1 91.88 17 PRO B C 1
ATOM 1665 O O . PRO B 1 17 ? 15.195 -9.703 1.191 1 91.88 17 PRO B O 1
ATOM 1668 N N . ARG B 1 18 ? 17.078 -9.469 0.037 1 90.5 18 ARG B N 1
ATOM 1669 C CA . ARG B 1 18 ? 17.922 -9.484 1.23 1 90.5 18 ARG B CA 1
ATOM 1670 C C . ARG B 1 18 ? 18.141 -8.078 1.763 1 90.5 18 ARG B C 1
ATOM 1672 O O . ARG B 1 18 ? 18.219 -7.117 0.988 1 90.5 18 ARG B O 1
ATOM 1679 N N . LEU B 1 19 ? 18.266 -8.008 3.027 1 88.44 19 LEU B N 1
ATOM 1680 C CA . LEU B 1 19 ? 18.422 -6.707 3.666 1 88.44 19 LEU B CA 1
ATOM 1681 C C . LEU B 1 19 ? 19.641 -5.973 3.104 1 88.44 19 LEU B C 1
ATOM 1683 O O . LEU B 1 19 ? 20.719 -6.555 2.959 1 88.44 19 LEU B O 1
ATOM 1687 N N . GLY B 1 20 ? 19.359 -4.715 2.754 1 87.5 20 GLY B N 1
ATOM 1688 C CA . GLY B 1 20 ? 20.438 -3.844 2.332 1 87.5 20 GLY B CA 1
ATOM 1689 C C . GLY B 1 20 ? 20.891 -4.102 0.909 1 87.5 20 GLY B C 1
ATOM 1690 O O . GLY B 1 20 ? 21.938 -3.596 0.483 1 87.5 20 GLY B O 1
ATOM 1691 N N . THR B 1 21 ? 20.25 -4.898 0.187 1 91.56 21 THR B N 1
ATOM 1692 C CA . THR B 1 21 ? 20.672 -5.262 -1.162 1 91.56 21 THR B CA 1
ATOM 1693 C C . THR B 1 21 ? 19.766 -4.613 -2.205 1 91.56 21 THR B C 1
ATOM 1695 O O . THR B 1 21 ? 18.781 -3.945 -1.856 1 91.56 21 THR B O 1
ATOM 1698 N N . GLU B 1 22 ? 20.156 -4.781 -3.396 1 93.38 22 GLU B N 1
ATOM 1699 C CA . GLU B 1 22 ? 19.359 -4.328 -4.523 1 93.38 22 GLU B CA 1
ATOM 1700 C C . GLU B 1 22 ? 18.016 -5.047 -4.559 1 93.38 22 GLU B C 1
ATOM 1702 O O . GLU B 1 22 ? 17 -4.473 -4.98 1 93.38 22 GLU B O 1
ATOM 1707 N N . GLY B 1 23 ? 18.031 -6.25 -4.148 1 94.25 23 GLY B N 1
ATOM 1708 C CA . GLY B 1 23 ? 16.812 -7.027 -4.121 1 94.25 23 GLY B CA 1
ATOM 1709 C C . GLY B 1 23 ? 15.75 -6.449 -3.197 1 94.25 23 GLY B C 1
ATOM 1710 O O . GLY B 1 23 ? 14.555 -6.488 -3.508 1 94.25 23 GLY B O 1
ATOM 1711 N N . GLU B 1 24 ? 16.219 -5.895 -2.143 1 92.62 24 GLU B N 1
ATOM 1712 C CA . GLU B 1 24 ? 15.297 -5.234 -1.232 1 92.62 24 GLU B CA 1
ATOM 1713 C C . GLU B 1 24 ? 14.68 -3.996 -1.877 1 92.62 24 GLU B C 1
ATOM 1715 O O . GLU B 1 24 ? 13.477 -3.762 -1.758 1 92.62 24 GLU B O 1
ATOM 1720 N N . ARG B 1 25 ? 15.516 -3.25 -2.484 1 92.75 25 ARG B N 1
ATOM 1721 C CA . ARG B 1 25 ? 15.039 -2.057 -3.176 1 92.75 25 ARG B CA 1
ATOM 1722 C C . ARG B 1 25 ? 14.055 -2.42 -4.277 1 92.75 25 ARG B C 1
ATOM 1724 O O . ARG B 1 25 ? 13.031 -1.746 -4.453 1 92.75 25 ARG B O 1
ATOM 1731 N N . TYR B 1 26 ? 14.414 -3.469 -4.961 1 95.06 26 TYR B N 1
ATOM 1732 C CA . TYR B 1 26 ? 13.531 -3.975 -6 1 95.06 26 TYR B CA 1
ATOM 1733 C C . TYR B 1 26 ? 12.164 -4.332 -5.426 1 95.06 26 TYR B C 1
ATOM 1735 O O . TYR B 1 26 ? 11.133 -3.941 -5.977 1 95.06 26 TYR B O 1
ATOM 1743 N N . ARG B 1 27 ? 12.117 -4.992 -4.387 1 95.12 27 ARG B N 1
ATOM 1744 C CA . ARG B 1 27 ? 10.859 -5.402 -3.766 1 95.12 27 ARG B CA 1
ATOM 1745 C C . ARG B 1 27 ? 10.031 -4.188 -3.355 1 95.12 27 ARG B C 1
ATOM 1747 O O . ARG B 1 27 ? 8.828 -4.133 -3.615 1 95.12 27 ARG B O 1
ATOM 1754 N N . ASP B 1 28 ? 10.711 -3.23 -2.684 1 94.31 28 ASP B N 1
ATOM 1755 C CA . ASP B 1 28 ? 10 -2.037 -2.23 1 94.31 28 ASP B CA 1
ATOM 1756 C C . ASP B 1 28 ? 9.367 -1.298 -3.404 1 94.31 28 ASP B C 1
ATOM 1758 O O . ASP B 1 28 ? 8.211 -0.867 -3.322 1 94.31 28 ASP B O 1
ATOM 1762 N N . ARG B 1 29 ? 10.117 -1.207 -4.418 1 95.62 29 ARG B N 1
ATOM 1763 C CA . ARG B 1 29 ? 9.602 -0.546 -5.609 1 95.62 29 ARG B CA 1
ATOM 1764 C C . ARG B 1 29 ? 8.391 -1.289 -6.168 1 95.62 29 ARG B C 1
ATOM 1766 O O . ARG B 1 29 ? 7.406 -0.667 -6.578 1 95.62 29 ARG B O 1
ATOM 1773 N N . GLN B 1 30 ? 8.477 -2.607 -6.172 1 96.94 30 GLN B N 1
ATOM 1774 C CA . GLN B 1 30 ? 7.379 -3.402 -6.707 1 96.94 30 GLN B CA 1
ATOM 1775 C C . GLN B 1 30 ? 6.141 -3.295 -5.82 1 96.94 30 GLN B C 1
ATOM 1777 O O . GLN B 1 30 ? 5.012 -3.273 -6.32 1 96.94 30 GLN B O 1
ATOM 1782 N N . VAL B 1 31 ? 6.355 -3.209 -4.512 1 96.56 31 VAL B N 1
ATOM 1783 C CA . VAL B 1 31 ? 5.223 -3.021 -3.611 1 96.56 31 VAL B CA 1
ATOM 1784 C C . VAL B 1 31 ? 4.508 -1.715 -3.947 1 96.56 31 VAL B C 1
ATOM 1786 O O . VAL B 1 31 ? 3.281 -1.69 -4.09 1 96.56 31 VAL B O 1
ATOM 1789 N N . VAL B 1 32 ? 5.23 -0.685 -4.102 1 95.75 32 VAL B N 1
ATOM 1790 C CA . VAL B 1 32 ? 4.664 0.63 -4.387 1 95.75 32 VAL B CA 1
ATOM 1791 C C . VAL B 1 32 ? 3.979 0.613 -5.75 1 95.75 32 VAL B C 1
ATOM 1793 O O . VAL B 1 32 ? 2.881 1.154 -5.91 1 95.75 32 VAL B O 1
ATOM 1796 N N . TYR B 1 33 ? 4.598 -0.021 -6.68 1 96.94 33 TYR B N 1
ATOM 1797 C CA . TYR B 1 33 ? 4.117 0.017 -8.055 1 96.94 33 TYR B CA 1
ATOM 1798 C C . TYR B 1 33 ? 2.9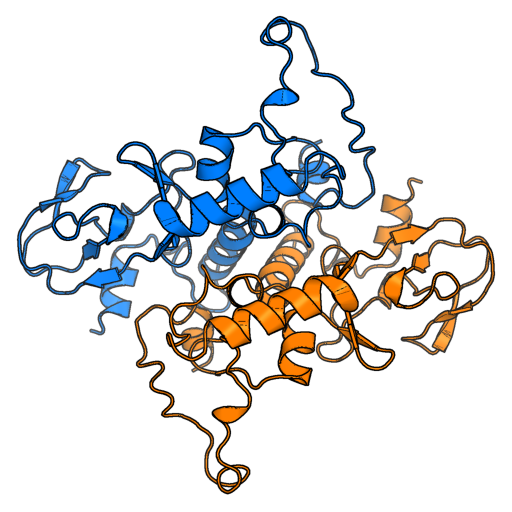41 -0.934 -8.25 1 96.94 33 TYR B C 1
ATOM 1800 O O . TYR B 1 33 ? 1.913 -0.556 -8.812 1 96.94 33 TYR B O 1
ATOM 1808 N N . GLN B 1 34 ? 3.041 -2.203 -7.812 1 98 34 GLN B N 1
ATOM 1809 C CA . GLN B 1 34 ? 2.07 -3.252 -8.109 1 98 34 GLN B CA 1
ATOM 1810 C C . GLN B 1 34 ? 0.859 -3.156 -7.184 1 98 34 GLN B C 1
ATOM 1812 O O . GLN B 1 34 ? -0.228 -3.625 -7.527 1 98 34 GLN B O 1
ATOM 1817 N N . LEU B 1 35 ? 1.099 -2.559 -6.023 1 97.06 35 LEU B N 1
ATOM 1818 C CA . LEU B 1 35 ? 0.053 -2.504 -5.008 1 97.06 35 LEU B CA 1
ATOM 1819 C C . LEU B 1 35 ? -0.207 -1.064 -4.578 1 97.06 35 LEU B C 1
ATOM 1821 O O . LEU B 1 35 ? -0.117 -0.743 -3.389 1 97.06 35 LEU B O 1
ATOM 1825 N N . PRO B 1 36 ? -0.662 -0.294 -5.484 1 95.88 36 PRO B N 1
ATOM 1826 C CA . PRO B 1 36 ? -0.892 1.104 -5.117 1 95.88 36 PRO B CA 1
ATOM 1827 C C . PRO B 1 36 ? -2.021 1.27 -4.105 1 95.88 36 PRO B C 1
ATOM 1829 O O . PRO B 1 36 ? -3.096 0.684 -4.27 1 95.88 36 PRO B O 1
ATOM 1832 N N . ARG B 1 37 ? -1.824 2.082 -3.154 1 94.06 37 ARG B N 1
ATOM 1833 C CA . ARG B 1 37 ? -2.762 2.262 -2.051 1 94.06 37 ARG B CA 1
ATOM 1834 C C . ARG B 1 37 ? -4.086 2.84 -2.545 1 94.06 37 ARG B C 1
ATOM 1836 O O . ARG B 1 37 ? -5.152 2.473 -2.049 1 94.06 37 ARG B O 1
ATOM 1843 N N . GLN B 1 38 ? -3.967 3.748 -3.533 1 93.62 38 GLN B N 1
ATOM 1844 C CA . GLN B 1 38 ? -5.164 4.422 -4.031 1 93.62 38 GLN B CA 1
ATOM 1845 C C . GLN B 1 38 ? -6.062 3.455 -4.797 1 93.62 38 GLN B C 1
ATOM 1847 O O . GLN B 1 38 ? -7.215 3.773 -5.09 1 93.62 38 GLN B O 1
ATOM 1852 N N . ASP B 1 39 ? -5.535 2.289 -5.176 1 95.44 39 ASP B N 1
ATOM 1853 C CA . ASP B 1 39 ? -6.367 1.254 -5.777 1 95.44 39 ASP B CA 1
ATOM 1854 C C . ASP B 1 39 ? -7.023 0.385 -4.707 1 95.44 39 ASP B C 1
ATOM 1856 O O . ASP B 1 39 ? -8.008 -0.303 -4.977 1 95.44 39 ASP B O 1
ATOM 1860 N N . MET B 1 40 ? -6.453 0.412 -3.531 1 92.81 40 MET B N 1
ATOM 1861 C CA . MET B 1 40 ? -6.84 -0.537 -2.49 1 92.81 40 MET B CA 1
ATOM 1862 C C . MET B 1 40 ? -8.023 -0.01 -1.686 1 92.81 40 MET B C 1
ATOM 1864 O O . MET B 1 40 ? -8.883 -0.783 -1.261 1 92.81 40 MET B O 1
ATOM 1868 N N . CYS B 1 41 ? -7.992 1.27 -1.482 1 92.25 41 CYS B N 1
ATOM 1869 C CA . CYS B 1 41 ? -9 1.828 -0.592 1 92.25 41 CYS B CA 1
ATOM 1870 C C . CYS B 1 41 ? -9.32 3.271 -0.963 1 92.25 41 CYS B C 1
ATOM 1872 O O . CYS B 1 41 ? -8.414 4.047 -1.291 1 92.25 41 CYS B O 1
ATOM 1874 N N . LEU B 1 42 ? -10.57 3.574 -0.749 1 93.19 42 LEU B N 1
ATOM 1875 C CA . LEU B 1 42 ? -11.062 4.91 -1.072 1 93.19 42 LEU B CA 1
ATOM 1876 C C . LEU B 1 42 ? -10.359 5.969 -0.233 1 93.19 42 LEU B C 1
ATOM 1878 O O . LEU B 1 42 ? -10.109 7.078 -0.709 1 93.19 42 LEU B O 1
ATOM 1882 N N . ALA B 1 43 ? -10 5.668 0.941 1 92.62 43 ALA B N 1
ATOM 1883 C CA . ALA B 1 43 ? -9.406 6.617 1.877 1 92.62 43 ALA B CA 1
ATOM 1884 C C . ALA B 1 43 ? -8.062 7.129 1.359 1 92.62 43 ALA B C 1
ATOM 1886 O O . ALA B 1 43 ? -7.562 8.156 1.822 1 92.62 43 ALA B O 1
ATOM 1887 N N . TYR B 1 44 ? -7.539 6.449 0.364 1 92.88 44 TYR B N 1
ATOM 1888 C CA . TYR B 1 44 ? -6.219 6.844 -0.118 1 92.88 44 TYR B CA 1
ATOM 1889 C C . TYR B 1 44 ? -6.301 7.434 -1.519 1 92.88 44 TYR B C 1
ATOM 1891 O O . TYR B 1 44 ? -5.293 7.539 -2.219 1 92.88 44 TYR B O 1
ATOM 1899 N N . THR B 1 45 ? -7.445 7.684 -1.921 1 92.38 45 THR B N 1
ATOM 1900 C CA . THR B 1 45 ? -7.676 8.469 -3.129 1 92.38 45 THR B CA 1
ATOM 1901 C C . THR B 1 45 ? -7.867 9.945 -2.789 1 92.38 45 THR B C 1
ATOM 1903 O O . THR B 1 45 ? -8.32 10.281 -1.692 1 92.38 45 THR B O 1
ATOM 1906 N N . ARG B 1 46 ? -7.566 10.789 -3.717 1 87.5 46 ARG B N 1
ATOM 1907 C CA . ARG B 1 46 ? -7.668 12.234 -3.5 1 87.5 46 ARG B CA 1
ATOM 1908 C C . ARG B 1 46 ? -8.664 12.867 -4.465 1 87.5 46 ARG B C 1
ATOM 1910 O O . ARG B 1 46 ? -9.203 13.938 -4.191 1 87.5 46 ARG B O 1
ATOM 1917 N N . HIS B 1 47 ? -8.945 12.141 -5.559 1 87.31 47 HIS B N 1
ATOM 1918 C CA . HIS B 1 47 ? -9.633 12.836 -6.641 1 87.31 47 HIS B CA 1
ATOM 1919 C C . HIS B 1 47 ? -10.906 12.094 -7.055 1 87.31 47 HIS B C 1
ATOM 1921 O O . HIS B 1 47 ? -11.5 12.406 -8.086 1 87.31 47 HIS B O 1
ATOM 1927 N N . VAL B 1 48 ? -11.289 11.07 -6.355 1 89.5 48 VAL B N 1
ATOM 1928 C CA . VAL B 1 48 ? -12.539 10.383 -6.645 1 89.5 48 VAL B CA 1
ATOM 1929 C C . VAL B 1 48 ? -13.719 11.25 -6.191 1 89.5 48 VAL B C 1
ATOM 1931 O O . VAL B 1 48 ? -13.875 11.516 -4.996 1 89.5 48 VAL B O 1
ATOM 1934 N N . GLU B 1 49 ? -14.484 11.602 -7.086 1 87.88 49 GLU B N 1
ATOM 1935 C CA . GLU B 1 49 ? -15.609 12.484 -6.801 1 87.88 49 GLU B CA 1
ATOM 1936 C C . GLU B 1 49 ? -16.703 11.742 -6.027 1 87.88 49 GLU B C 1
ATOM 1938 O O . GLU B 1 49 ? -16.828 10.523 -6.137 1 87.88 49 GLU B O 1
ATOM 1943 N N . ALA B 1 50 ? -17.516 12.531 -5.359 1 90 50 ALA B N 1
ATOM 1944 C CA . ALA B 1 50 ? -18.547 11.992 -4.484 1 90 50 ALA B CA 1
ATOM 1945 C C . ALA B 1 50 ? -19.484 11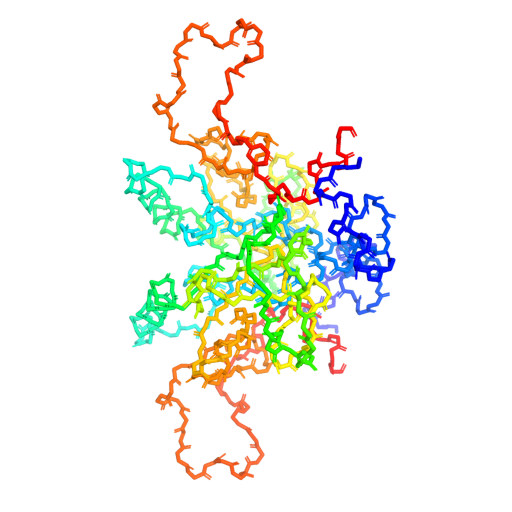.055 -5.25 1 90 50 ALA B C 1
ATOM 1947 O O . ALA B 1 50 ? -19.875 10 -4.746 1 90 50 ALA B O 1
ATOM 1948 N N . GLU B 1 51 ? -19.828 11.352 -6.457 1 90.25 51 GLU B N 1
ATOM 1949 C CA . GLU B 1 51 ? -20.812 10.586 -7.23 1 90.25 51 GLU B CA 1
ATOM 1950 C C . GLU B 1 51 ? -20.219 9.25 -7.688 1 90.25 51 GLU B C 1
ATOM 1952 O O . GLU B 1 51 ? -20.953 8.344 -8.078 1 90.25 51 GLU B O 1
ATOM 1957 N N . HIS B 1 52 ? -18.922 9.133 -7.551 1 91.75 52 HIS B N 1
ATOM 1958 C CA . HIS B 1 52 ? -18.281 7.922 -8.055 1 91.75 52 HIS B CA 1
ATOM 1959 C C . HIS B 1 52 ? -17.719 7.078 -6.918 1 91.75 52 HIS B C 1
ATOM 1961 O O . HIS B 1 52 ? -17.125 6.027 -7.156 1 91.75 52 HIS B O 1
ATOM 1967 N N . ARG B 1 53 ? -17.906 7.527 -5.707 1 93.75 53 ARG B N 1
ATOM 1968 C CA . ARG B 1 53 ? -17.328 6.848 -4.547 1 93.75 53 ARG B CA 1
ATOM 1969 C C . ARG B 1 53 ? -17.922 5.453 -4.379 1 93.75 53 ARG B C 1
ATOM 1971 O O . ARG B 1 53 ? -17.203 4.488 -4.141 1 93.75 53 ARG B O 1
ATOM 1978 N N . ARG B 1 54 ? -19.234 5.398 -4.594 1 94.38 54 ARG B N 1
ATOM 1979 C CA . ARG B 1 54 ? -19.891 4.102 -4.453 1 94.38 54 ARG B CA 1
ATOM 1980 C C . ARG B 1 54 ? -19.406 3.125 -5.52 1 94.38 54 ARG B C 1
ATOM 1982 O O . ARG B 1 54 ? -19.141 1.96 -5.227 1 94.38 54 ARG B O 1
ATOM 1989 N N . SER B 1 55 ? -19.328 3.588 -6.68 1 93.81 55 SER B N 1
ATOM 1990 C CA . SER B 1 55 ? -18.828 2.76 -7.777 1 93.81 55 SER B CA 1
ATOM 1991 C C . SER B 1 55 ? -17.422 2.26 -7.504 1 93.81 55 SER B C 1
ATOM 1993 O O . SER B 1 55 ? -17.094 1.103 -7.785 1 93.81 55 SER B O 1
ATOM 1995 N N . PHE B 1 56 ? -16.609 3.117 -6.973 1 94.56 56 PHE B N 1
ATOM 1996 C CA . PHE B 1 56 ? -15.242 2.746 -6.637 1 94.56 56 PHE B CA 1
ATOM 1997 C C . PHE B 1 56 ? -15.227 1.671 -5.559 1 94.56 56 PHE B C 1
ATOM 1999 O O . PHE B 1 56 ? -14.508 0.674 -5.68 1 94.56 56 PHE B O 1
ATOM 2006 N N . GLU B 1 57 ? -15.961 1.848 -4.539 1 94.88 57 GLU B N 1
ATOM 2007 C CA . GLU B 1 57 ? -16.016 0.887 -3.443 1 94.88 57 GLU B CA 1
ATOM 2008 C C . GLU B 1 57 ? -16.5 -0.477 -3.924 1 94.88 57 GLU B C 1
ATOM 2010 O O . GLU B 1 57 ? -15.992 -1.513 -3.49 1 94.88 57 GLU B O 1
ATOM 2015 N N . ASP B 1 58 ? -17.469 -0.479 -4.844 1 95.62 58 ASP B N 1
ATOM 2016 C CA . ASP B 1 58 ? -17.953 -1.725 -5.422 1 95.62 58 ASP B CA 1
ATOM 2017 C C . ASP B 1 58 ? -16.859 -2.428 -6.227 1 95.62 58 ASP B C 1
ATOM 2019 O O . ASP B 1 58 ? -16.75 -3.654 -6.176 1 95.62 58 ASP B O 1
ATOM 2023 N N . PHE B 1 59 ? -16.156 -1.636 -6.906 1 95.94 59 PHE B N 1
ATOM 2024 C CA . PHE B 1 59 ? -15.055 -2.164 -7.703 1 95.94 59 PHE B CA 1
ATOM 2025 C C . PHE B 1 59 ? -14.023 -2.846 -6.812 1 95.94 59 PHE B C 1
ATOM 2027 O O . PHE B 1 59 ? -13.586 -3.961 -7.102 1 95.94 59 PHE B O 1
ATOM 2034 N N . VAL B 1 60 ? -13.672 -2.158 -5.742 1 96 60 VAL B N 1
ATOM 2035 C CA . VAL B 1 60 ? -12.688 -2.676 -4.797 1 96 60 VAL B CA 1
ATOM 2036 C C . VAL B 1 60 ? -13.227 -3.939 -4.133 1 96 60 VAL B C 1
ATOM 2038 O O . VAL B 1 60 ? -12.508 -4.938 -4.008 1 96 60 VAL B O 1
ATOM 2041 N N . LYS B 1 61 ? -14.445 -3.893 -3.75 1 95.88 61 LYS B N 1
ATOM 2042 C CA . LYS B 1 61 ? -15.07 -5.043 -3.107 1 95.88 61 LYS B CA 1
ATOM 2043 C C . LYS B 1 61 ? -15.086 -6.254 -4.039 1 95.88 61 LYS B C 1
ATOM 2045 O O . LYS B 1 61 ? -14.773 -7.367 -3.619 1 95.88 61 LYS B O 1
ATOM 2050 N N . ALA B 1 62 ? -15.469 -6.062 -5.23 1 96.62 62 ALA B N 1
ATOM 2051 C CA . ALA B 1 62 ? -15.508 -7.137 -6.219 1 96.62 62 ALA B CA 1
ATOM 2052 C C . ALA B 1 62 ? -14.117 -7.73 -6.434 1 96.62 62 ALA B C 1
ATOM 2054 O O . ALA B 1 62 ? -13.953 -8.953 -6.453 1 96.62 62 ALA B O 1
ATOM 2055 N N . ARG B 1 63 ? -13.141 -6.883 -6.574 1 97.12 63 ARG B N 1
ATOM 2056 C CA . ARG B 1 63 ? -11.766 -7.359 -6.746 1 97.12 63 ARG B CA 1
ATOM 2057 C C . ARG B 1 63 ? -11.352 -8.242 -5.574 1 97.12 63 ARG B C 1
ATOM 2059 O O . ARG B 1 63 ? -10.812 -9.336 -5.777 1 97.12 63 ARG B O 1
ATOM 2066 N N . ASN B 1 64 ? -11.562 -7.754 -4.383 1 96.19 64 ASN B N 1
ATOM 2067 C CA . ASN B 1 64 ? -11.133 -8.445 -3.17 1 96.19 64 ASN B CA 1
ATOM 2068 C C . ASN B 1 64 ? -11.82 -9.805 -3.025 1 96.19 64 ASN B C 1
ATOM 2070 O O . ASN B 1 64 ? -11.219 -10.758 -2.545 1 96.19 64 ASN B O 1
ATOM 2074 N N . GLU B 1 65 ? -12.992 -9.875 -3.463 1 95.19 65 GLU B N 1
ATOM 2075 C CA . GLU B 1 65 ? -13.773 -11.094 -3.273 1 95.19 65 GLU B CA 1
ATOM 2076 C C . GLU B 1 65 ? -13.508 -12.102 -4.383 1 95.19 65 GLU B C 1
ATOM 2078 O O . GLU B 1 65 ? -13.328 -13.297 -4.113 1 95.19 65 GLU B O 1
ATOM 2083 N N . ILE B 1 66 ? -13.328 -11.68 -5.598 1 96.25 66 ILE B N 1
ATOM 2084 C CA . ILE B 1 66 ? -13.398 -12.625 -6.703 1 96.25 66 ILE B CA 1
ATOM 2085 C C . ILE B 1 66 ? -12.016 -12.773 -7.344 1 96.25 66 ILE B C 1
ATOM 2087 O O . ILE B 1 66 ? -11.68 -13.828 -7.875 1 96.25 66 ILE B O 1
ATOM 2091 N N . ALA B 1 67 ? -11.203 -11.727 -7.281 1 97.56 67 ALA B N 1
ATOM 2092 C CA . ALA B 1 67 ? -10 -11.727 -8.109 1 97.56 67 ALA B CA 1
ATOM 2093 C C . ALA B 1 67 ? -8.742 -11.805 -7.25 1 97.56 67 ALA B C 1
ATOM 2095 O O . ALA B 1 67 ? -7.84 -12.594 -7.531 1 97.56 67 ALA B O 1
ATOM 2096 N N . SER B 1 68 ? -8.633 -11 -6.207 1 97.69 68 SER B N 1
ATOM 2097 C CA . SER B 1 68 ? -7.422 -10.82 -5.418 1 97.69 68 SER B CA 1
ATOM 2098 C C . SER B 1 68 ? -7.191 -12.008 -4.488 1 97.69 68 SER B C 1
ATOM 2100 O O . SER B 1 68 ? -8.125 -12.484 -3.834 1 97.69 68 SER B O 1
ATOM 2102 N N . ASP B 1 69 ? -5.93 -12.484 -4.461 1 96.56 69 ASP B N 1
ATOM 2103 C CA . ASP B 1 69 ? -5.531 -13.57 -3.566 1 96.56 69 ASP B CA 1
ATOM 2104 C C . ASP B 1 69 ? -4.012 -13.648 -3.443 1 96.56 69 ASP B C 1
ATOM 2106 O O . ASP B 1 69 ? -3.291 -12.875 -4.078 1 96.56 69 ASP B O 1
ATOM 2110 N N . PHE B 1 70 ? -3.578 -14.531 -2.607 1 95.94 70 PHE B N 1
ATOM 2111 C CA . PHE B 1 70 ? -2.156 -14.828 -2.471 1 95.94 70 PHE B CA 1
ATOM 2112 C C . PHE B 1 70 ? -1.844 -16.234 -2.986 1 95.94 70 PHE B C 1
ATOM 2114 O O . PHE B 1 70 ? -2.609 -17.172 -2.754 1 95.94 70 PHE B O 1
ATOM 2121 N N . ALA B 1 71 ? -0.769 -16.281 -3.658 1 96.75 71 ALA B N 1
ATOM 2122 C CA . ALA B 1 71 ? -0.293 -17.609 -4.047 1 96.75 71 ALA B CA 1
ATOM 2123 C C . ALA B 1 71 ? 0.43 -18.297 -2.891 1 96.75 71 ALA B C 1
ATOM 2125 O O . ALA B 1 71 ? 0.743 -17.656 -1.882 1 96.75 71 ALA B O 1
ATOM 2126 N N . ILE B 1 72 ? 0.597 -19.578 -3.078 1 93.69 72 ILE B N 1
ATOM 2127 C CA . ILE B 1 72 ? 1.278 -20.375 -2.068 1 93.69 72 ILE B CA 1
ATOM 2128 C C . ILE B 1 72 ? 2.434 -21.156 -2.711 1 93.69 72 ILE B C 1
ATOM 2130 O O . ILE B 1 72 ? 2.307 -21.656 -3.83 1 93.69 72 ILE B O 1
ATOM 2134 N N . VAL B 1 73 ? 3.535 -21.156 -1.977 1 93.81 73 VAL B N 1
ATOM 2135 C CA . VAL B 1 73 ? 4.664 -21.984 -2.406 1 93.81 73 VAL B CA 1
ATOM 2136 C C . VAL B 1 73 ? 4.5 -23.406 -1.876 1 93.81 73 VAL B C 1
ATOM 2138 O O . VAL B 1 73 ? 4.359 -23.609 -0.669 1 93.81 73 VAL B O 1
ATOM 2141 N N . LYS B 1 74 ? 4.523 -24.297 -2.795 1 92.06 74 LYS B N 1
ATOM 2142 C CA . LYS B 1 74 ? 4.316 -25.688 -2.416 1 92.06 74 LYS B CA 1
ATOM 2143 C C . LYS B 1 74 ? 5.539 -26.531 -2.76 1 92.06 74 LYS B C 1
ATOM 2145 O O . LYS B 1 74 ? 6.066 -26.453 -3.869 1 92.06 74 LYS B O 1
ATOM 2150 N N . HIS B 1 75 ? 5.996 -27.281 -1.843 1 89.5 75 HIS B N 1
ATOM 2151 C CA . HIS B 1 75 ? 7.098 -28.234 -2.014 1 89.5 75 HIS B CA 1
ATOM 2152 C C . HIS B 1 75 ? 6.848 -29.516 -1.236 1 89.5 75 HIS B C 1
ATOM 2154 O O . HIS B 1 75 ? 6.816 -29.516 -0.003 1 89.5 75 HIS B O 1
ATOM 2160 N N . PRO B 1 76 ? 6.695 -30.719 -1.784 1 90.69 76 PRO B N 1
ATOM 2161 C CA . PRO B 1 76 ? 6.766 -30.875 -3.238 1 90.69 76 PRO B CA 1
ATOM 2162 C C . PRO B 1 76 ? 5.414 -30.688 -3.922 1 90.69 76 PRO B C 1
ATOM 2164 O O . PRO B 1 76 ? 4.371 -30.859 -3.293 1 90.69 76 PRO B O 1
ATOM 2167 N N . ILE B 1 77 ? 5.418 -30.281 -5.16 1 92.88 77 ILE B N 1
ATOM 2168 C CA . ILE B 1 77 ? 4.195 -30.297 -5.957 1 92.88 77 ILE B CA 1
ATOM 2169 C C . ILE B 1 77 ? 3.793 -31.734 -6.258 1 92.88 77 ILE B C 1
ATOM 2171 O O . ILE B 1 77 ? 4.633 -32.562 -6.641 1 92.88 77 ILE B O 1
ATOM 2175 N N . PRO B 1 78 ? 2.578 -32.094 -6.082 1 92.69 78 PRO B N 1
ATOM 2176 C CA . PRO B 1 78 ? 2.16 -33.5 -6.156 1 92.69 78 PRO B CA 1
ATOM 2177 C C . PRO B 1 78 ? 2.135 -34.031 -7.59 1 92.69 78 PRO B C 1
ATOM 2179 O O . PRO B 1 78 ? 2.424 -35.188 -7.82 1 92.69 78 PRO B O 1
ATOM 2182 N N . THR B 1 79 ? 1.733 -33.25 -8.531 1 95 79 THR B N 1
ATOM 2183 C CA . THR B 1 79 ? 1.592 -33.688 -9.922 1 95 79 THR B CA 1
ATOM 2184 C C . THR B 1 79 ? 2.283 -32.719 -10.867 1 95 79 THR B C 1
ATOM 2186 O O . THR B 1 79 ? 2.248 -31.5 -10.641 1 95 79 THR B O 1
ATOM 2189 N N . SER B 1 80 ? 2.9 -33.312 -11.891 1 97 80 SER B N 1
ATOM 2190 C CA . SER B 1 80 ? 3.502 -32.469 -12.906 1 97 80 SER B CA 1
ATOM 2191 C C . SER B 1 80 ? 2.441 -31.672 -13.664 1 97 80 SER B C 1
ATOM 2193 O O . SER B 1 80 ? 1.367 -32.188 -13.969 1 97 80 SER B O 1
ATOM 2195 N N . THR B 1 81 ? 2.748 -30.438 -13.875 1 96.5 81 THR B N 1
ATOM 2196 C CA . THR B 1 81 ? 1.821 -29.562 -14.586 1 96.5 81 THR B CA 1
ATOM 2197 C C . THR B 1 81 ? 2.574 -28.641 -15.531 1 96.5 81 THR B C 1
ATOM 2199 O O . THR B 1 81 ? 3.799 -28.516 -15.445 1 96.5 81 THR B O 1
ATOM 2202 N N . LYS B 1 82 ? 1.838 -28.062 -16.484 1 97.38 82 LYS B N 1
ATOM 2203 C CA . LYS B 1 82 ? 2.416 -27.078 -17.406 1 97.38 82 LYS B CA 1
ATOM 2204 C C . LYS B 1 82 ? 2.385 -25.688 -16.812 1 97.38 82 LYS B C 1
ATOM 2206 O O . LYS B 1 82 ? 1.337 -25.219 -16.344 1 97.38 82 LYS B O 1
ATOM 2211 N N . CYS B 1 83 ? 3.49 -25.047 -16.766 1 98.06 83 CYS B N 1
ATOM 2212 C CA . CYS B 1 83 ? 3.562 -23.672 -16.281 1 98.06 83 CYS B CA 1
ATOM 2213 C C . CYS B 1 83 ? 2.816 -22.719 -17.203 1 98.06 83 CYS B C 1
ATOM 2215 O O . CYS B 1 83 ? 3.117 -22.656 -18.406 1 98.06 83 CYS B O 1
ATOM 2217 N N . PRO B 1 84 ? 1.927 -21.969 -16.734 1 97.69 84 PRO B N 1
ATOM 2218 C CA . PRO B 1 84 ? 1.149 -21.078 -17.609 1 97.69 84 PRO B CA 1
ATOM 2219 C C . PRO B 1 84 ? 1.997 -19.984 -18.234 1 97.69 84 PRO B C 1
ATOM 2221 O O . PRO B 1 84 ? 1.643 -19.453 -19.297 1 97.69 84 PRO B O 1
ATOM 2224 N N . GLU B 1 85 ? 3.092 -19.609 -17.594 1 98 85 GLU B N 1
ATOM 2225 C CA . GLU B 1 85 ? 3.908 -18.5 -18.062 1 98 85 GLU B CA 1
ATOM 2226 C C . GLU B 1 85 ? 4.859 -18.938 -19.172 1 98 85 GLU B C 1
ATOM 2228 O O . GLU B 1 85 ? 4.863 -18.375 -20.266 1 98 85 GLU B O 1
ATOM 2233 N N . CYS B 1 86 ? 5.668 -19.953 -18.953 1 97.56 86 CYS B N 1
ATOM 2234 C CA . CYS B 1 86 ? 6.703 -20.312 -19.906 1 97.56 86 CYS B CA 1
ATOM 2235 C C . CYS B 1 86 ? 6.258 -21.484 -20.766 1 97.56 86 CYS B C 1
ATOM 2237 O O . CYS B 1 86 ? 6.863 -21.781 -21.812 1 97.56 86 CYS B O 1
ATOM 2239 N N . GLY B 1 87 ? 5.258 -22.25 -20.312 1 97.31 87 GLY B N 1
ATOM 2240 C CA . GLY B 1 87 ? 4.75 -23.391 -21.078 1 97.31 87 GLY B CA 1
ATOM 2241 C C . GLY B 1 87 ? 5.531 -24.672 -20.828 1 97.31 87 GLY B C 1
ATOM 2242 O O . GLY B 1 87 ? 5.211 -25.719 -21.391 1 97.31 87 GLY B O 1
ATOM 2243 N N . GLU B 1 88 ? 6.504 -24.688 -20.016 1 97.94 88 GLU B N 1
ATOM 2244 C CA . GLU B 1 88 ? 7.305 -25.859 -19.688 1 97.94 88 GLU B CA 1
ATOM 2245 C C . GLU B 1 88 ? 6.699 -26.609 -18.5 1 97.94 88 GLU B C 1
ATOM 2247 O O . GLU B 1 88 ? 5.801 -26.109 -17.828 1 97.94 88 GLU B O 1
ATOM 2252 N N . ILE B 1 89 ? 7.188 -27.797 -18.281 1 97.94 89 ILE B N 1
ATOM 2253 C CA . ILE B 1 89 ? 6.629 -28.672 -17.25 1 97.94 89 ILE B CA 1
ATOM 2254 C C . ILE B 1 89 ? 7.234 -28.312 -15.898 1 97.94 89 ILE B C 1
ATOM 2256 O O . ILE B 1 89 ? 8.453 -28.172 -15.766 1 97.94 89 ILE B O 1
ATOM 2260 N N . VAL B 1 90 ? 6.422 -28.031 -14.938 1 97.69 90 VAL B N 1
ATOM 2261 C CA . VAL B 1 90 ? 6.832 -28.047 -13.531 1 97.69 90 VAL B CA 1
ATOM 2262 C C . VAL B 1 90 ? 6.738 -29.469 -12.992 1 97.69 90 VAL B C 1
ATOM 2264 O O . VAL B 1 90 ? 5.637 -30 -12.797 1 97.69 90 VAL B O 1
ATOM 2267 N N . LYS B 1 91 ? 7.812 -30.078 -12.703 1 96.56 91 LYS B N 1
ATOM 2268 C CA . LYS B 1 91 ? 7.879 -31.5 -12.398 1 96.56 91 LYS B CA 1
ATOM 2269 C C . LYS B 1 91 ? 7.336 -31.797 -11 1 96.56 91 LYS B C 1
ATOM 2271 O O . LYS B 1 91 ? 7.609 -31.047 -10.062 1 96.56 91 LYS B O 1
ATOM 2276 N N . ALA B 1 92 ? 6.613 -32.906 -10.992 1 96.12 92 ALA B N 1
ATOM 2277 C CA . ALA B 1 92 ? 6.191 -33.406 -9.68 1 96.12 92 ALA B CA 1
ATOM 2278 C C . ALA B 1 92 ? 7.395 -33.594 -8.766 1 96.12 92 ALA B C 1
ATOM 2280 O O . ALA B 1 92 ? 8.461 -34.031 -9.203 1 96.12 92 ALA B O 1
ATOM 2281 N N . GLY B 1 93 ? 7.25 -33.25 -7.43 1 94.5 93 GLY B N 1
ATOM 2282 C CA . GLY B 1 93 ? 8.336 -33.438 -6.477 1 94.5 93 GLY B CA 1
ATOM 2283 C C . GLY B 1 93 ? 9.18 -32.188 -6.289 1 94.5 93 GLY B C 1
ATOM 2284 O O . GLY B 1 93 ? 10 -32.125 -5.367 1 94.5 93 GLY B O 1
ATOM 2285 N N . THR B 1 94 ? 8.992 -31.219 -7.133 1 94.19 94 THR B N 1
ATOM 2286 C CA . THR B 1 94 ? 9.766 -29.984 -7.043 1 94.19 94 THR B CA 1
ATOM 2287 C C . THR B 1 94 ? 8.945 -28.875 -6.395 1 94.19 94 THR B C 1
ATOM 2289 O O . THR B 1 94 ? 7.789 -29.094 -6.02 1 94.19 94 THR B O 1
ATOM 2292 N N . LEU B 1 95 ? 9.617 -27.766 -6.207 1 95.5 95 LEU B N 1
ATOM 2293 C CA . LEU B 1 95 ? 8.961 -26.578 -5.652 1 95.5 95 LEU B CA 1
ATOM 2294 C C . LEU B 1 95 ? 8.203 -25.812 -6.738 1 95.5 95 LEU B C 1
ATOM 2296 O O . LEU B 1 95 ? 8.711 -25.656 -7.852 1 95.5 95 LEU B O 1
ATOM 2300 N N . GLY B 1 96 ? 7.004 -25.438 -6.371 1 95.62 96 GLY B N 1
ATOM 2301 C CA . GLY B 1 96 ? 6.191 -24.656 -7.285 1 95.62 96 GLY B CA 1
ATOM 2302 C C . GLY B 1 96 ? 5.301 -23.641 -6.578 1 95.62 96 GLY B C 1
ATOM 2303 O O . GLY B 1 96 ? 5.164 -23.688 -5.352 1 95.62 96 GLY B O 1
ATOM 2304 N N . VAL B 1 97 ? 4.828 -22.688 -7.359 1 96.75 97 VAL B N 1
ATOM 2305 C CA . VAL B 1 97 ? 3.9 -21.688 -6.852 1 96.75 97 VAL B CA 1
ATOM 2306 C C . VAL B 1 97 ? 2.484 -21.984 -7.332 1 96.75 97 VAL B C 1
ATOM 2308 O O . VAL B 1 97 ? 2.258 -22.203 -8.523 1 96.75 97 VAL B O 1
ATOM 2311 N N . ILE B 1 98 ? 1.6 -22.016 -6.434 1 96.75 98 ILE B N 1
ATOM 2312 C CA . ILE B 1 98 ? 0.208 -22.328 -6.738 1 96.75 98 ILE B CA 1
ATOM 2313 C C . ILE B 1 98 ? -0.671 -21.109 -6.445 1 96.75 98 ILE B C 1
ATOM 2315 O O . ILE B 1 98 ? -0.536 -20.484 -5.395 1 96.75 98 ILE B O 1
ATOM 2319 N N . ALA B 1 99 ? -1.453 -20.75 -7.367 1 97.38 99 ALA B N 1
ATOM 2320 C CA . ALA B 1 99 ? -2.467 -19.719 -7.172 1 97.38 99 ALA B CA 1
ATOM 2321 C C . ALA B 1 99 ? -3.85 -20.344 -6.98 1 97.38 99 ALA B C 1
ATOM 2323 O O . ALA B 1 99 ? -4.516 -20.703 -7.953 1 97.38 99 ALA B O 1
ATOM 2324 N N . PRO B 1 100 ? -4.293 -20.359 -5.777 1 96 100 PRO B N 1
ATOM 2325 C CA . PRO B 1 100 ? -5.516 -21.109 -5.477 1 96 100 PRO B CA 1
ATOM 2326 C C . PRO B 1 100 ? -6.711 -20.656 -6.305 1 96 100 PRO B C 1
ATOM 2328 O O . PRO B 1 100 ? -7.496 -21.484 -6.781 1 96 100 PRO B O 1
ATOM 2331 N N . LYS B 1 101 ? -6.875 -19.391 -6.52 1 96.44 101 LYS B N 1
ATOM 2332 C CA . LYS B 1 101 ? -8.023 -18.891 -7.27 1 96.44 101 LYS B CA 1
ATOM 2333 C C . LYS B 1 101 ? -7.934 -19.297 -8.742 1 96.44 101 LYS B C 1
ATOM 2335 O O . LYS B 1 101 ? -8.945 -19.312 -9.445 1 96.44 101 LYS B O 1
ATOM 2340 N N . PHE B 1 102 ? -6.75 -19.453 -9.227 1 96.25 102 PHE B N 1
ATOM 2341 C CA . PHE B 1 102 ? -6.555 -19.906 -10.602 1 96.25 102 PHE B CA 1
ATOM 2342 C C . PHE B 1 102 ? -6.836 -21.406 -10.719 1 96.25 102 PHE B C 1
ATOM 2344 O O . PHE B 1 102 ? -7.402 -21.844 -11.719 1 96.25 102 PHE B O 1
ATOM 2351 N N . GLY B 1 103 ? -6.492 -22.125 -9.781 1 93.81 103 GLY B N 1
ATOM 2352 C CA . GLY B 1 103 ? -6.641 -23.578 -9.742 1 93.81 103 GLY B CA 1
ATOM 2353 C C . GLY B 1 103 ? -5.57 -24.25 -8.914 1 93.81 103 GLY B C 1
ATOM 2354 O O . GLY B 1 103 ? -4.391 -23.906 -9 1 93.81 103 GLY B O 1
ATOM 2355 N N . GLU B 1 104 ? -5.902 -25.188 -8.234 1 91.62 104 GLU B N 1
ATOM 2356 C CA . GLU B 1 104 ? -4.984 -25.875 -7.332 1 91.62 104 GLU B CA 1
ATOM 2357 C C . GLU B 1 104 ? -4.098 -26.859 -8.094 1 91.62 104 GLU B C 1
ATOM 2359 O O . GLU B 1 104 ? -3.08 -27.312 -7.57 1 91.62 104 GLU B O 1
ATOM 2364 N N . SER B 1 105 ? -4.477 -27.141 -9.32 1 93.31 105 SER B N 1
ATOM 2365 C CA . SER B 1 105 ? -3.748 -28.156 -10.086 1 93.31 105 SER B CA 1
ATOM 2366 C C . SER B 1 105 ? -2.717 -27.516 -11.008 1 93.31 105 SER B C 1
ATOM 2368 O O . SER B 1 105 ? -2.051 -28.203 -11.781 1 93.31 105 SER B O 1
ATOM 2370 N N . VAL B 1 106 ? -2.645 -26.266 -10.977 1 95.69 106 VAL B N 1
ATOM 2371 C CA . VAL B 1 106 ? -1.714 -25.547 -11.836 1 95.69 106 VAL B CA 1
ATOM 2372 C C . VAL B 1 106 ? -0.602 -24.922 -10.992 1 95.69 106 VAL B C 1
ATOM 2374 O O . VAL B 1 106 ? -0.864 -24.344 -9.938 1 95.69 106 VAL B O 1
ATOM 2377 N N . ALA B 1 107 ? 0.6 -25.078 -11.484 1 97.69 107 ALA B N 1
ATOM 2378 C CA . ALA B 1 107 ? 1.736 -24.531 -10.75 1 97.69 107 ALA B CA 1
ATOM 2379 C C . ALA B 1 107 ? 2.639 -23.703 -11.656 1 97.69 107 ALA B C 1
ATOM 2381 O O . ALA B 1 107 ? 2.818 -24.031 -12.828 1 97.69 107 ALA B O 1
ATOM 2382 N N . TRP B 1 108 ? 3.168 -22.656 -11.133 1 98.19 108 TRP B N 1
ATOM 2383 C CA . TRP B 1 108 ? 4.191 -21.828 -11.773 1 98.19 108 TRP B CA 1
ATOM 2384 C C . TRP B 1 108 ? 5.578 -22.172 -11.227 1 98.19 108 TRP B C 1
ATOM 2386 O O . TRP B 1 108 ? 5.723 -22.5 -10.047 1 98.19 108 TRP B O 1
ATOM 2396 N N . HIS B 1 109 ? 6.57 -22.109 -12.133 1 98 109 HIS B N 1
ATOM 2397 C CA . HIS B 1 109 ? 7.906 -21.922 -11.578 1 98 109 HIS B CA 1
ATOM 2398 C C . HIS B 1 109 ? 7.988 -20.641 -10.758 1 98 109 HIS B C 1
ATOM 2400 O O . HIS B 1 109 ? 7.34 -19.641 -11.086 1 98 109 HIS B O 1
ATOM 2406 N N . PRO B 1 110 ? 8.766 -20.688 -9.719 1 96.81 110 PRO B N 1
ATOM 2407 C CA . PRO B 1 110 ? 8.859 -19.469 -8.914 1 96.81 110 PRO B CA 1
ATOM 2408 C C . PRO B 1 110 ? 9.227 -18.234 -9.75 1 96.81 110 PRO B C 1
ATOM 2410 O O . PRO B 1 110 ? 8.625 -17.172 -9.586 1 96.81 110 PRO B O 1
ATOM 2413 N N . SER B 1 111 ? 10.125 -18.312 -10.695 1 97.75 111 SER B N 1
ATOM 2414 C CA . SER B 1 111 ? 10.57 -17.188 -11.508 1 97.75 111 SER B CA 1
ATOM 2415 C C . SER B 1 111 ? 9.539 -16.828 -12.57 1 97.75 111 SER B C 1
ATOM 2417 O O . SER B 1 111 ? 9.617 -15.766 -13.195 1 97.75 111 SER B O 1
ATOM 2419 N N . CYS B 1 112 ? 8.562 -17.672 -12.766 1 98.44 112 CYS B N 1
ATOM 2420 C CA . CYS B 1 112 ? 7.566 -17.469 -13.812 1 98.44 112 CYS B CA 1
ATOM 2421 C C . CYS B 1 112 ? 6.289 -16.859 -13.242 1 98.44 112 CYS B C 1
ATOM 2423 O O . CYS B 1 112 ? 5.387 -16.484 -13.992 1 98.44 112 CYS B O 1
ATOM 2425 N N . PHE B 1 113 ? 6.172 -16.75 -11.93 1 98.5 113 PHE B N 1
ATOM 2426 C CA . PHE B 1 113 ? 4.992 -16.156 -11.312 1 98.5 113 PHE B CA 1
ATOM 2427 C C . PHE B 1 113 ? 5.027 -14.641 -11.43 1 98.5 113 PHE B C 1
ATOM 2429 O O . PHE B 1 113 ? 5.348 -13.953 -10.453 1 98.5 113 PHE B O 1
ATOM 2436 N N . VAL B 1 114 ? 4.688 -14.195 -12.609 1 98.81 114 VAL B N 1
ATOM 2437 C CA . VAL B 1 114 ? 4.863 -12.789 -12.969 1 98.81 114 VAL B CA 1
ATOM 2438 C C . VAL B 1 114 ? 3.537 -12.219 -13.461 1 98.81 114 VAL B C 1
ATOM 2440 O O . VAL B 1 114 ? 2.654 -12.953 -13.898 1 98.81 114 VAL B O 1
ATOM 2443 N N . CYS B 1 115 ? 3.398 -10.922 -13.297 1 98.81 115 CYS B N 1
ATOM 2444 C CA . CYS B 1 115 ? 2.252 -10.211 -13.859 1 98.81 115 CYS B CA 1
ATOM 2445 C C . CYS B 1 115 ? 2.191 -10.383 -15.367 1 98.81 115 CYS B C 1
ATOM 2447 O O . CYS B 1 115 ? 3.219 -10.32 -16.047 1 98.81 115 CYS B O 1
ATOM 2449 N N . SER B 1 116 ? 1.074 -10.477 -15.953 1 98.62 116 SER B N 1
ATOM 2450 C CA . SER B 1 116 ? 0.883 -10.719 -17.375 1 98.62 116 SER B CA 1
ATOM 2451 C C . SER B 1 116 ? 1.162 -9.469 -18.188 1 98.62 116 SER B C 1
ATOM 2453 O O . SER B 1 116 ? 1.32 -9.539 -19.422 1 98.62 116 SER B O 1
ATOM 2455 N N . VAL B 1 117 ? 1.241 -8.297 -17.531 1 98.62 117 VAL B N 1
ATOM 2456 C CA . VAL B 1 117 ? 1.438 -7.047 -18.266 1 98.62 117 VAL B CA 1
ATOM 2457 C C . VAL B 1 117 ? 2.869 -6.555 -18.062 1 98.62 117 VAL B C 1
ATOM 2459 O O . VAL B 1 117 ? 3.639 -6.453 -19.016 1 98.62 117 VAL B O 1
ATOM 2462 N N . CYS B 1 118 ? 3.25 -6.34 -16.844 1 98.19 118 CYS B N 1
ATOM 2463 C CA . CYS B 1 118 ? 4.559 -5.734 -16.609 1 98.19 118 CYS B CA 1
ATOM 2464 C C . CYS B 1 118 ? 5.652 -6.793 -16.562 1 98.19 118 CYS B C 1
ATOM 2466 O O . CYS B 1 118 ? 6.84 -6.469 -16.625 1 98.19 118 CYS B O 1
ATOM 2468 N N . LYS B 1 119 ? 5.281 -8.039 -16.422 1 98.5 119 LYS B N 1
ATOM 2469 C CA . LYS B 1 119 ? 6.172 -9.195 -16.484 1 98.5 119 LYS B CA 1
ATOM 2470 C C . LYS B 1 119 ? 7.18 -9.172 -15.336 1 98.5 119 LYS B C 1
ATOM 2472 O O . LYS B 1 119 ? 8.273 -9.727 -15.453 1 98.5 119 LYS B O 1
ATOM 2477 N N . GLU B 1 120 ? 6.875 -8.492 -14.289 1 98.62 120 GLU B N 1
ATOM 2478 C CA . GLU B 1 120 ? 7.641 -8.531 -13.047 1 98.62 120 GLU B CA 1
ATOM 2479 C C . GLU B 1 120 ? 7.078 -9.57 -12.086 1 98.62 120 GLU B C 1
ATOM 2481 O O . GLU B 1 120 ? 5.895 -9.914 -12.148 1 98.62 120 GLU B O 1
ATOM 2486 N N . LEU B 1 121 ? 7.988 -10.094 -11.234 1 98.44 121 LEU B N 1
ATOM 2487 C CA . LEU B 1 121 ? 7.516 -11.008 -10.195 1 98.44 121 LEU B CA 1
ATOM 2488 C C . LEU B 1 121 ? 6.371 -10.383 -9.406 1 98.44 121 LEU B C 1
ATOM 2490 O O . LEU B 1 121 ? 6.422 -9.203 -9.055 1 98.44 121 LEU B O 1
ATOM 2494 N N . LEU B 1 122 ? 5.324 -11.141 -9.18 1 98.5 122 LEU B N 1
ATOM 2495 C CA . LEU B 1 122 ? 4.23 -10.656 -8.336 1 98.5 122 LEU B CA 1
ATOM 2496 C C . LEU B 1 122 ? 4.672 -10.562 -6.879 1 98.5 122 LEU B C 1
ATOM 2498 O O . LEU B 1 122 ? 4.902 -11.578 -6.227 1 98.5 122 LEU B O 1
ATOM 2502 N N . VAL B 1 123 ? 4.762 -9.344 -6.445 1 97.19 123 VAL B N 1
ATOM 2503 C CA . VAL B 1 123 ? 5.375 -9.055 -5.152 1 97.19 123 VAL B CA 1
ATOM 2504 C C . VAL B 1 123 ? 4.551 -9.688 -4.035 1 97.19 123 VAL B C 1
ATOM 2506 O O . VAL B 1 123 ? 3.316 -9.656 -4.074 1 97.19 123 VAL B O 1
ATOM 2509 N N . ASP B 1 124 ? 5.23 -10.328 -3.117 1 93.75 124 ASP B N 1
ATOM 2510 C CA . ASP B 1 124 ? 4.645 -10.984 -1.95 1 93.75 124 ASP B CA 1
ATOM 2511 C C . ASP B 1 124 ? 3.637 -12.055 -2.367 1 93.75 124 ASP B C 1
ATOM 2513 O O . ASP B 1 124 ? 2.754 -12.422 -1.589 1 93.75 124 ASP B O 1
ATOM 2517 N N . LEU B 1 125 ? 3.674 -12.484 -3.637 1 96.38 125 LEU B N 1
ATOM 2518 C CA . LEU B 1 125 ? 2.84 -13.531 -4.211 1 96.38 125 LEU B CA 1
ATOM 2519 C C . LEU B 1 125 ? 1.376 -13.109 -4.25 1 96.38 125 LEU B C 1
ATOM 2521 O O . LEU B 1 125 ? 0.478 -13.953 -4.25 1 96.38 125 LEU B O 1
ATOM 2525 N N . ALA B 1 126 ? 1.174 -11.734 -4.18 1 97.31 126 ALA B N 1
ATOM 2526 C CA . ALA B 1 126 ? -0.166 -11.18 -4.371 1 97.31 126 ALA B CA 1
ATOM 2527 C C . ALA B 1 126 ? -0.528 -11.125 -5.855 1 97.31 126 ALA B C 1
ATOM 2529 O O . ALA B 1 126 ? 0.278 -10.688 -6.68 1 97.31 126 ALA B O 1
ATOM 2530 N N . TYR B 1 127 ? -1.718 -11.625 -6.156 1 98.25 127 TYR B N 1
ATOM 2531 C CA . TYR B 1 127 ? -2.133 -11.617 -7.555 1 98.25 127 TYR B CA 1
ATOM 2532 C C . TYR B 1 127 ? -3.633 -11.375 -7.676 1 98.25 127 TYR B C 1
ATOM 2534 O O . TYR B 1 127 ? -4.371 -11.5 -6.699 1 98.25 127 TYR B O 1
ATOM 2542 N N . CYS B 1 128 ? -4.008 -10.906 -8.82 1 98.62 128 CYS B N 1
ATOM 2543 C CA . CYS B 1 128 ? -5.41 -10.82 -9.203 1 98.62 128 CYS B CA 1
ATOM 2544 C C . CYS B 1 128 ? -5.688 -11.672 -10.438 1 98.62 128 CYS B C 1
ATOM 2546 O O . CYS B 1 128 ? -4.953 -11.602 -11.422 1 98.62 128 CYS B O 1
ATOM 2548 N N . LEU B 1 129 ? -6.664 -12.445 -10.336 1 98.56 129 LEU B N 1
ATOM 2549 C CA . LEU B 1 129 ? -7.074 -13.289 -11.453 1 98.56 129 LEU B CA 1
ATOM 2550 C C . LEU B 1 129 ? -8.07 -12.555 -12.352 1 98.56 129 LEU B C 1
ATOM 2552 O O . LEU B 1 129 ? -9.016 -11.93 -11.859 1 98.56 129 LEU B O 1
ATOM 2556 N N . TYR B 1 130 ? -7.828 -12.57 -13.633 1 98.06 130 TYR B N 1
ATOM 2557 C CA . TYR B 1 130 ? -8.766 -12.023 -14.609 1 98.06 130 TYR B CA 1
ATOM 2558 C C . TYR B 1 130 ? -8.625 -12.719 -15.953 1 98.06 130 TYR B C 1
ATOM 2560 O O . TYR B 1 130 ? -7.523 -12.805 -16.516 1 98.06 130 TYR B O 1
ATOM 2568 N N . ASP B 1 131 ? -9.727 -13.305 -16.469 1 96.62 131 ASP B N 1
ATOM 2569 C CA . ASP B 1 131 ? -9.773 -13.953 -17.781 1 96.62 131 ASP B CA 1
ATOM 2570 C C . ASP B 1 131 ? -8.648 -14.977 -17.938 1 96.62 131 ASP B C 1
ATOM 2572 O O . ASP B 1 131 ? -7.883 -14.922 -18.891 1 96.62 131 ASP B O 1
ATOM 2576 N N . ASP B 1 132 ? -8.398 -15.75 -17 1 95.69 132 ASP B N 1
ATOM 2577 C CA . ASP B 1 132 ? -7.488 -16.891 -16.969 1 95.69 132 ASP B CA 1
ATOM 2578 C C . ASP B 1 132 ? -6.031 -16.438 -17 1 95.69 132 ASP B C 1
ATOM 2580 O O . ASP B 1 132 ? -5.152 -17.172 -17.453 1 95.69 132 ASP B O 1
ATOM 2584 N N . HIS B 1 133 ? -5.816 -15.219 -16.578 1 97.94 133 HIS B N 1
ATOM 2585 C CA . HIS B 1 133 ? -4.473 -14.68 -16.391 1 97.94 133 HIS B CA 1
ATOM 2586 C C . HIS B 1 133 ? -4.312 -14.07 -15.008 1 97.94 133 HIS B C 1
ATOM 2588 O O . HIS B 1 133 ? -5.305 -13.719 -14.359 1 97.94 133 HIS B O 1
ATOM 2594 N N . ILE B 1 134 ? -3.072 -13.984 -14.57 1 98.56 134 ILE B N 1
ATOM 2595 C CA . ILE B 1 134 ? -2.826 -13.352 -13.281 1 98.56 134 ILE B CA 1
ATOM 2596 C C . ILE B 1 134 ? -2.107 -12.023 -13.484 1 98.56 134 ILE B C 1
ATOM 2598 O O . ILE B 1 134 ? -1.263 -11.898 -14.375 1 98.56 134 ILE B O 1
ATOM 2602 N N . TYR B 1 135 ? -2.506 -11.047 -12.695 1 98.81 135 TYR B N 1
ATOM 2603 C CA . TYR B 1 135 ? -2.012 -9.672 -12.758 1 98.81 135 TYR B CA 1
ATOM 2604 C C . TYR B 1 135 ? -1.631 -9.164 -11.375 1 98.81 135 TYR B C 1
ATOM 2606 O O . TYR B 1 135 ? -2.104 -9.688 -10.367 1 98.81 135 TYR B O 1
ATOM 2614 N N . CYS B 1 136 ? -0.719 -8.211 -11.383 1 98.62 136 CYS B N 1
ATOM 2615 C CA . CYS B 1 136 ? -0.637 -7.422 -10.156 1 98.62 136 CYS B CA 1
ATOM 2616 C C . CYS B 1 136 ? -1.877 -6.551 -9.984 1 98.62 136 CYS B C 1
ATOM 2618 O O . CYS B 1 136 ? -2.686 -6.426 -10.906 1 98.62 136 CYS B O 1
ATOM 2620 N N . GLU B 1 137 ? -2.031 -5.988 -8.852 1 98.12 137 GLU B N 1
ATOM 2621 C CA . GLU B 1 137 ? -3.227 -5.207 -8.547 1 98.12 137 GLU B CA 1
ATOM 2622 C C . GLU B 1 137 ? -3.371 -4.023 -9.5 1 98.12 137 GLU B C 1
ATOM 2624 O O . GLU B 1 137 ? -4.465 -3.754 -10 1 98.12 137 GLU B O 1
ATOM 2629 N N . ARG B 1 138 ? -2.287 -3.311 -9.75 1 97.94 138 ARG B N 1
ATOM 2630 C CA . ARG B 1 138 ? -2.279 -2.164 -10.648 1 97.94 138 ARG B CA 1
ATOM 2631 C C . ARG B 1 138 ? -2.803 -2.547 -12.031 1 97.94 138 ARG B C 1
ATOM 2633 O O . ARG B 1 138 ? -3.725 -1.914 -12.547 1 97.94 138 ARG B O 1
ATOM 2640 N N . HIS B 1 139 ? -2.25 -3.566 -12.547 1 98.62 139 HIS B N 1
ATOM 2641 C CA . HIS B 1 139 ? -2.572 -3.904 -13.93 1 98.62 139 HIS B CA 1
ATOM 2642 C C . HIS B 1 139 ? -3.916 -4.621 -14.023 1 98.62 139 HIS B C 1
ATOM 2644 O O . HIS B 1 139 ? -4.609 -4.52 -15.039 1 98.62 139 HIS B O 1
ATOM 2650 N N . TYR B 1 140 ? -4.328 -5.332 -13.016 1 98.38 140 TYR B N 1
ATOM 2651 C CA . TYR B 1 140 ? -5.707 -5.801 -12.969 1 98.38 140 TYR B CA 1
ATOM 2652 C C . TYR B 1 140 ? -6.688 -4.641 -13.102 1 98.38 140 TYR B C 1
ATOM 2654 O O . TYR B 1 140 ? -7.613 -4.688 -13.922 1 98.38 140 TYR B O 1
ATOM 2662 N N . ALA B 1 141 ? -6.445 -3.615 -12.242 1 97.75 141 ALA B N 1
ATOM 2663 C CA . ALA B 1 141 ? -7.328 -2.451 -12.266 1 97.75 141 ALA B CA 1
ATOM 2664 C C . ALA B 1 141 ? -7.387 -1.842 -13.664 1 97.75 141 ALA B C 1
ATOM 2666 O O . ALA B 1 141 ? -8.461 -1.469 -14.141 1 97.75 141 ALA B O 1
ATOM 2667 N N . GLU B 1 142 ? -6.281 -1.824 -14.289 1 96.31 142 GLU B N 1
ATOM 2668 C CA . GLU B 1 142 ? -6.172 -1.183 -15.594 1 96.31 142 GLU B CA 1
ATOM 2669 C C . GLU B 1 142 ? -6.852 -2.016 -16.672 1 96.31 142 GLU B C 1
ATOM 2671 O O . GLU B 1 142 ? -7.105 -1.521 -17.781 1 96.31 142 GLU B O 1
ATOM 2676 N N . GLN B 1 143 ? -7.125 -3.326 -16.422 1 96.12 143 GLN B N 1
ATOM 2677 C CA . GLN B 1 143 ? -7.902 -4.125 -17.375 1 96.12 143 GLN B CA 1
ATOM 2678 C C . GLN B 1 143 ? -9.359 -3.672 -17.391 1 96.12 143 GLN B C 1
ATOM 2680 O O . GLN B 1 143 ? -10.07 -3.896 -18.375 1 96.12 143 GLN B O 1
ATOM 2685 N N . LEU B 1 144 ? -9.82 -3.016 -16.375 1 95 144 LEU B N 1
ATOM 2686 C CA . LEU B 1 144 ? -11.25 -2.777 -16.203 1 95 144 LEU B CA 1
ATOM 2687 C C . LEU B 1 144 ? -11.562 -1.283 -16.219 1 95 144 LEU B C 1
ATOM 2689 O O . LEU B 1 144 ? -12.656 -0.874 -16.609 1 95 144 LEU B O 1
ATOM 2693 N N . ARG B 1 145 ? -10.594 -0.497 -15.789 1 93.69 145 ARG B N 1
ATOM 2694 C CA . ARG B 1 145 ? -10.805 0.942 -15.664 1 93.69 145 ARG B CA 1
ATOM 2695 C C . ARG B 1 145 ? -9.586 1.716 -16.156 1 93.69 145 ARG B C 1
ATOM 2697 O O . ARG B 1 145 ? -8.445 1.284 -15.953 1 93.69 145 ARG B O 1
ATOM 2704 N N . PRO B 1 146 ? -9.867 2.9 -16.75 1 91.75 146 PRO B N 1
ATOM 2705 C CA . PRO B 1 146 ? -8.727 3.729 -17.125 1 91.75 146 PRO B CA 1
ATOM 2706 C C . PRO B 1 146 ? -8.008 4.336 -15.93 1 91.75 146 PRO B C 1
ATOM 2708 O O . PRO B 1 146 ? -8.633 4.602 -14.898 1 91.75 146 PRO B O 1
ATOM 2711 N N . ARG B 1 147 ? -6.75 4.504 -16.109 1 92.81 147 ARG B N 1
ATOM 2712 C CA . ARG B 1 147 ? -5.938 5.113 -15.055 1 92.81 147 ARG B CA 1
ATOM 2713 C C . ARG B 1 147 ? -5.461 6.504 -15.469 1 92.81 147 ARG B C 1
ATOM 2715 O O . ARG B 1 147 ? -4.941 6.684 -16.578 1 92.81 147 ARG B O 1
ATOM 2722 N N . CYS B 1 148 ? -5.652 7.465 -14.594 1 88.62 148 CYS B N 1
ATOM 2723 C CA . CYS B 1 148 ? -5.18 8.82 -14.844 1 88.62 148 CYS B CA 1
ATOM 2724 C C . CYS B 1 148 ? -3.658 8.891 -14.781 1 88.62 148 CYS B C 1
ATOM 2726 O O . CYS B 1 148 ? -3.053 8.453 -13.805 1 88.62 148 CYS B O 1
ATOM 2728 N N . ALA B 1 149 ? -3.061 9.43 -15.719 1 84.31 149 ALA B N 1
ATOM 2729 C CA . ALA B 1 149 ? -1.604 9.508 -15.773 1 84.31 149 ALA B CA 1
ATOM 2730 C C . ALA B 1 149 ? -1.069 10.555 -14.805 1 84.31 14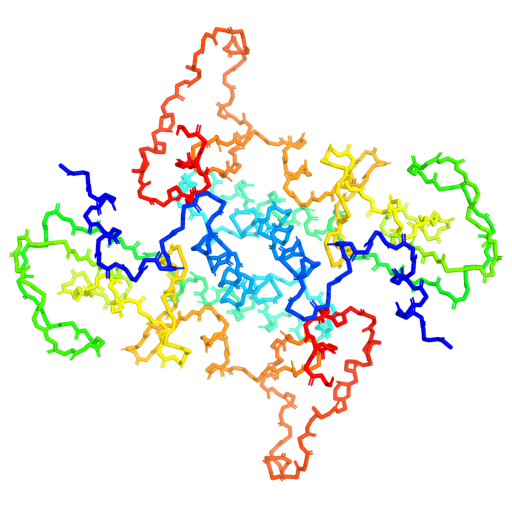9 ALA B C 1
ATOM 2732 O O . ALA B 1 149 ? 0.07 10.453 -14.344 1 84.31 149 ALA B O 1
ATOM 2733 N N . ALA B 1 150 ? -1.899 11.484 -14.461 1 81.88 150 ALA B N 1
ATOM 2734 C CA . ALA B 1 150 ? -1.452 12.594 -13.617 1 81.88 150 ALA B CA 1
ATOM 2735 C C . ALA B 1 150 ? -1.477 12.211 -12.141 1 81.88 150 ALA B C 1
ATOM 2737 O O . ALA B 1 150 ? -0.494 12.414 -11.43 1 81.88 150 ALA B O 1
ATOM 2738 N N . CYS B 1 151 ? -2.6 11.602 -11.734 1 86.25 151 CYS B N 1
ATOM 2739 C CA . CYS B 1 151 ? -2.725 11.375 -10.297 1 86.25 151 CYS B CA 1
ATOM 2740 C C . CYS B 1 151 ? -2.607 9.891 -9.977 1 86.25 151 CYS B C 1
ATOM 2742 O O . CYS B 1 151 ? -2.602 9.5 -8.805 1 86.25 151 CYS B O 1
ATOM 2744 N N . ASP B 1 152 ? -2.596 8.961 -11.031 1 91.31 152 ASP B N 1
ATOM 2745 C CA . ASP B 1 152 ? -2.377 7.527 -10.883 1 91.31 152 ASP B CA 1
ATOM 2746 C C . ASP B 1 152 ? -3.592 6.852 -10.258 1 91.31 152 ASP B C 1
ATOM 2748 O O . ASP B 1 152 ? -3.479 5.762 -9.688 1 91.31 152 ASP B O 1
ATOM 2752 N N . GLU B 1 153 ? -4.715 7.527 -10.219 1 92.38 153 GLU B N 1
ATOM 2753 C CA . GLU B 1 153 ? -5.945 6.93 -9.711 1 92.38 153 GLU B CA 1
ATOM 2754 C C . GLU B 1 153 ? -6.777 6.332 -10.844 1 92.38 153 GLU B C 1
ATOM 2756 O O . GLU B 1 153 ? -6.719 6.805 -11.984 1 92.38 153 GLU B O 1
ATOM 2761 N N . VAL B 1 154 ? -7.48 5.285 -10.555 1 92.25 154 VAL B N 1
ATOM 2762 C CA . VAL B 1 154 ? -8.359 4.668 -11.539 1 92.25 154 VAL B CA 1
ATOM 2763 C C . VAL B 1 154 ? -9.695 5.402 -11.57 1 92.25 154 VAL B C 1
ATOM 2765 O O . VAL B 1 154 ? -10.227 5.785 -10.531 1 92.25 154 VAL B O 1
ATOM 2768 N N . ARG B 1 155 ? -10.242 5.633 -12.703 1 85.88 155 ARG B N 1
ATOM 2769 C CA . ARG B 1 155 ? -11.477 6.387 -12.93 1 85.88 155 ARG B CA 1
ATOM 2770 C C . ARG B 1 155 ? -12.617 5.461 -13.328 1 85.88 155 ARG B C 1
ATOM 2772 O O . ARG B 1 155 ? -12.391 4.355 -13.812 1 85.88 155 ARG B O 1
ATOM 2779 N N . PRO B 1 156 ? -13.867 5.93 -12.953 1 78.12 156 PRO B N 1
ATOM 2780 C CA . PRO B 1 156 ? -15 5.125 -13.422 1 78.12 156 PRO B CA 1
ATOM 2781 C C . PRO B 1 156 ? -15.078 5.047 -14.945 1 78.12 156 PRO B C 1
ATOM 2783 O O . PRO B 1 156 ? -14.57 5.934 -15.633 1 78.12 156 PRO B O 1
ATOM 2786 N N . ILE B 1 157 ? -15.648 4.012 -15.484 1 66.81 157 ILE B N 1
ATOM 2787 C CA . ILE B 1 157 ? -15.812 3.811 -16.922 1 66.81 157 ILE B CA 1
ATOM 2788 C C . ILE B 1 157 ? -16.672 4.938 -17.5 1 66.81 157 ILE B C 1
ATOM 2790 O O . ILE B 1 157 ? -16.453 5.355 -18.641 1 66.81 157 ILE B O 1
ATOM 2794 N N . SER B 1 158 ? -17.641 5.422 -16.844 1 58.19 158 SER B N 1
ATOM 2795 C CA . SER B 1 158 ? -18.531 6.441 -17.391 1 58.19 158 SER B CA 1
ATOM 2796 C C . SER B 1 158 ? -17.766 7.691 -17.781 1 58.19 158 SER B C 1
ATOM 2798 O O . SER B 1 158 ? -18.297 8.562 -18.484 1 58.19 158 SER B O 1
ATOM 2800 N N . CYS B 1 159 ? -16.625 7.949 -17.234 1 48.91 159 CYS B N 1
ATOM 2801 C CA . CYS B 1 159 ? -15.891 9.172 -17.531 1 48.91 159 CYS B CA 1
ATOM 2802 C C . CYS B 1 159 ? -15.211 9.07 -18.891 1 48.91 159 CYS B C 1
ATOM 2804 O O . CYS B 1 159 ? -14.453 9.961 -19.281 1 48.91 159 CYS B O 1
ATOM 2806 N N . PHE B 1 160 ? -15.469 7.953 -19.625 1 47.69 160 PHE B N 1
ATOM 2807 C CA . PHE B 1 160 ? -14.875 7.855 -20.938 1 47.69 160 PHE B CA 1
ATOM 2808 C C . PHE B 1 160 ? -15.82 8.398 -22 1 47.69 160 PHE B C 1
ATOM 2810 O O . PHE B 1 160 ? -16.906 7.848 -22.219 1 47.69 160 PHE B O 1
ATOM 2817 N N . PRO B 1 161 ? -15.867 9.695 -22.406 1 40.84 161 PRO B N 1
ATOM 2818 C CA . PRO B 1 161 ? -16.641 9.969 -23.609 1 40.84 161 PRO B CA 1
ATOM 2819 C C . PRO B 1 161 ? -16.281 9.039 -24.766 1 40.84 161 PRO B C 1
ATOM 2821 O O . PRO B 1 161 ? -15.133 8.609 -24.891 1 40.84 161 PRO B O 1
ATOM 2824 N N . SER B 1 162 ? -17.203 8.352 -25.484 1 37.06 162 SER B N 1
ATOM 2825 C CA . SER B 1 162 ? -17.078 7.574 -26.719 1 37.06 162 SER B CA 1
ATOM 2826 C C . SER B 1 162 ? -16.031 8.18 -27.656 1 37.06 162 SER B C 1
ATOM 2828 O O . SER B 1 162 ? -15.273 7.449 -28.297 1 37.06 162 SER B O 1
ATOM 2830 N N . GLU B 1 163 ? -16.266 9.414 -28.359 1 36.56 163 GLU B N 1
ATOM 2831 C CA . GLU B 1 163 ? -15.523 10.047 -29.453 1 36.56 163 GLU B CA 1
ATOM 2832 C C . GLU B 1 163 ? -14.047 10.219 -29.078 1 36.56 163 GLU B C 1
ATOM 2834 O O . GLU B 1 163 ? -13.211 10.469 -29.953 1 36.56 163 GLU B O 1
ATOM 2839 N N . LEU B 1 164 ? -13.641 10.688 -27.969 1 37.72 164 LEU B N 1
ATOM 2840 C CA . LEU B 1 164 ? -12.258 11.086 -27.703 1 37.72 164 LEU B CA 1
ATOM 2841 C C . LEU B 1 164 ? -11.391 9.867 -27.422 1 37.72 164 LEU B C 1
ATOM 2843 O O . LEU B 1 164 ? -10.289 10 -26.875 1 37.72 164 LEU B O 1
ATOM 2847 N N . LEU B 1 165 ? -11.617 8.562 -27.812 1 37.78 165 LEU B N 1
ATOM 2848 C CA . LEU B 1 165 ? -10.656 7.496 -28.078 1 37.78 165 LEU B CA 1
ATOM 2849 C C . LEU B 1 165 ? -9.438 8.031 -28.828 1 37.78 165 LEU B C 1
ATOM 2851 O O . LEU B 1 165 ? -8.383 7.406 -28.828 1 37.78 165 LEU B O 1
ATOM 2855 N N . THR B 1 166 ? -9.523 8.719 -30.031 1 32.72 166 THR B N 1
ATOM 2856 C CA . THR B 1 166 ? -8.516 9.234 -30.953 1 32.72 166 THR B CA 1
ATOM 2857 C C . THR B 1 166 ? -7.836 10.469 -30.375 1 32.72 166 THR B C 1
ATOM 2859 O O . THR B 1 166 ? -6.836 10.945 -30.906 1 32.72 166 THR B O 1
ATOM 2862 N N . SER B 1 167 ? -8.688 11.531 -30.188 1 31.39 167 SER B N 1
ATOM 2863 C CA . SER B 1 167 ? -8.023 12.82 -29.984 1 31.39 167 SER B CA 1
ATOM 2864 C C . SER B 1 167 ? -7.152 12.797 -28.719 1 31.39 167 SER B C 1
ATOM 2866 O O . SER B 1 167 ? -7.398 12.008 -27.812 1 31.39 167 SER B O 1
ATOM 2868 N N . PRO B 1 168 ? -6.102 13.68 -28.75 1 33.19 168 PRO B N 1
ATOM 2869 C CA . PRO B 1 168 ? -5.043 13.766 -27.734 1 33.19 168 PRO B CA 1
ATOM 2870 C C . PRO B 1 168 ? -5.578 13.672 -26.312 1 33.19 168 PRO B C 1
ATOM 2872 O O . PRO B 1 168 ? -6.621 14.25 -26 1 33.19 168 PRO B O 1
ATOM 2875 N N . PRO B 1 169 ? -5.48 12.602 -25.641 1 31.97 169 PRO B N 1
ATOM 2876 C CA . PRO B 1 169 ? -6.078 11.977 -24.453 1 31.97 169 PRO B CA 1
ATOM 2877 C C . PRO B 1 169 ? -6.574 13 -23.438 1 31.97 169 PRO B C 1
ATOM 2879 O O . PRO B 1 169 ? -6.148 14.156 -23.453 1 31.97 169 PRO B O 1
ATOM 2882 N N . LEU B 1 170 ? -7.699 12.672 -22.484 1 33.97 170 LEU B N 1
ATOM 2883 C CA . LEU B 1 170 ? -8.43 12.969 -21.25 1 33.97 170 LEU B CA 1
ATOM 2884 C C . LEU B 1 170 ? -7.523 13.656 -20.234 1 33.97 170 LEU B C 1
ATOM 2886 O O . LEU B 1 170 ? -6.816 12.984 -19.469 1 33.97 170 LEU B O 1
ATOM 2890 N N . ALA B 1 171 ? -6.738 14.461 -20.578 1 31.95 171 ALA B N 1
ATOM 2891 C CA . ALA B 1 171 ? -5.965 15.477 -19.859 1 31.95 171 ALA B CA 1
ATOM 2892 C C . ALA B 1 171 ? -6.789 16.109 -18.75 1 31.95 171 ALA B C 1
ATOM 2894 O O . ALA B 1 171 ? -6.258 16.469 -17.688 1 31.95 171 ALA B O 1
ATOM 2895 N N . GLN B 1 172 ? -8.086 16.625 -19.047 1 32.28 172 GLN B N 1
ATOM 2896 C CA . GLN B 1 172 ? -8.812 17.594 -18.25 1 32.28 172 GLN B CA 1
ATOM 2897 C C . GLN B 1 172 ? -9.281 16.984 -16.922 1 32.28 172 GLN B C 1
ATOM 2899 O O . GLN B 1 172 ? -10.039 17.609 -16.172 1 32.28 172 GLN B O 1
ATOM 2904 N N . MET B 1 173 ? -9.711 15.727 -17.047 1 37.5 173 MET B N 1
ATOM 2905 C CA . MET B 1 173 ? -10.188 15.445 -15.695 1 37.5 173 MET B CA 1
ATOM 2906 C C . MET B 1 173 ? -9.227 16.016 -14.648 1 37.5 173 MET B C 1
ATOM 2908 O O . MET B 1 173 ? -8.07 15.594 -14.586 1 37.5 173 MET B O 1
ATOM 2912 N N . SER B 1 174 ? -9.305 17.312 -14.531 1 36.94 174 SER B N 1
ATOM 2913 C CA . SER B 1 174 ? -8.484 18.297 -13.836 1 36.94 174 SER B CA 1
ATOM 2914 C C . SER B 1 174 ? -7.859 17.703 -12.578 1 36.94 174 SER B C 1
ATOM 2916 O O . SER B 1 174 ? -8.523 17.609 -11.539 1 36.94 174 SER B O 1
ATOM 2918 N N . CYS B 1 175 ? -7.496 16.453 -12.648 1 47.94 175 CYS B N 1
ATOM 2919 C CA . CYS B 1 175 ? -6.578 16.312 -11.523 1 47.94 175 CYS B CA 1
ATOM 2920 C C . CYS B 1 175 ? -5.727 17.578 -11.359 1 47.94 175 CYS B C 1
ATOM 2922 O O . CYS B 1 175 ? -4.832 17.828 -12.172 1 47.94 175 CYS B O 1
ATOM 2924 N N . MET B 1 176 ? -6.477 18.844 -11.531 1 37.53 176 MET B N 1
ATOM 2925 C CA . MET B 1 176 ? -5.539 19.906 -11.195 1 37.53 176 MET B CA 1
ATOM 2926 C C . MET B 1 176 ? -4.371 19.375 -10.383 1 37.53 176 MET B C 1
ATOM 2928 O O . MET B 1 176 ? -4.562 18.531 -9.5 1 37.53 176 MET B O 1
ATOM 2932 N N . PRO B 1 177 ? -3.229 19.531 -11 1 36.22 177 PRO B N 1
ATOM 2933 C CA . PRO B 1 177 ? -2.002 19.172 -10.281 1 36.22 177 PRO B CA 1
ATOM 2934 C C . PRO B 1 177 ? -2.117 19.391 -8.773 1 36.22 177 PRO B C 1
ATOM 2936 O O . PRO B 1 177 ? -2.158 20.531 -8.305 1 36.22 177 PRO B O 1
ATOM 2939 N N . ARG B 1 178 ? -3.318 19.125 -8.258 1 35.19 178 ARG B N 1
ATOM 2940 C CA . ARG B 1 178 ? -2.996 19.25 -6.84 1 35.19 178 ARG B CA 1
ATOM 2941 C C . ARG B 1 178 ? -1.627 18.641 -6.535 1 35.19 178 ARG B C 1
ATOM 2943 O O . ARG B 1 178 ? -1.142 17.781 -7.277 1 35.19 178 ARG B O 1
ATOM 2950 N N . TRP B 1 179 ? -0.841 19.188 -5.742 1 32.78 179 TRP B N 1
ATOM 2951 C CA . TRP B 1 179 ? 0.529 18.953 -5.301 1 32.78 179 TRP B CA 1
ATOM 2952 C C . TRP B 1 179 ? 0.79 17.453 -5.105 1 32.78 179 TRP B C 1
ATOM 2954 O O . TRP B 1 179 ? 1.901 17.062 -4.754 1 32.78 179 TRP B O 1
ATOM 2964 N N . SER B 1 180 ? -0.318 16.688 -4.977 1 32.84 180 SER B N 1
ATOM 2965 C CA . SER B 1 180 ? 0.043 15.344 -4.52 1 32.84 180 SER B CA 1
ATOM 2966 C C . SER B 1 180 ? 0.557 14.484 -5.672 1 32.84 180 SER B C 1
ATOM 2968 O O . SER B 1 180 ? -0.067 13.484 -6.031 1 32.84 180 SER B O 1
ATOM 2970 N N . LYS B 1 181 ? 0.795 15.008 -6.84 1 35.84 181 LYS B N 1
ATOM 2971 C CA . LYS B 1 181 ? 1.438 14.047 -7.738 1 35.84 181 LYS B CA 1
ATOM 2972 C C . LYS B 1 181 ? 2.459 13.195 -6.988 1 35.84 181 LYS B C 1
ATOM 2974 O O . LYS B 1 181 ? 3.191 13.703 -6.133 1 35.84 181 LYS B O 1
ATOM 2979 N N . SER B 1 182 ? 2.26 12.031 -6.844 1 35.16 182 SER B N 1
ATOM 2980 C CA . SER B 1 182 ? 3.383 11.203 -6.41 1 35.16 182 SER B CA 1
ATOM 2981 C C . SER B 1 182 ? 4.695 11.695 -7.012 1 35.16 182 SER B C 1
ATOM 2983 O O . SER B 1 182 ? 4.73 12.141 -8.156 1 35.16 182 SER B O 1
ATOM 2985 N N . PRO B 1 183 ? 5.586 12.211 -6.281 1 35.09 183 PRO B N 1
ATOM 2986 C CA . PRO B 1 183 ? 6.84 12.555 -6.953 1 35.09 183 PRO B CA 1
ATOM 2987 C C . PRO B 1 183 ? 7.121 11.672 -8.164 1 35.09 183 PRO B C 1
ATOM 2989 O O . PRO B 1 183 ? 8.031 11.961 -8.945 1 35.09 183 PRO B O 1
ATOM 2992 N N . LEU B 1 184 ? 6.418 10.594 -8.344 1 33.78 184 LEU B N 1
ATOM 2993 C CA . LEU B 1 184 ? 6.715 9.797 -9.531 1 33.78 184 LEU B CA 1
ATOM 2994 C C . LEU B 1 184 ? 6.238 10.5 -10.797 1 33.78 184 LEU B C 1
ATOM 2996 O O . LEU B 1 184 ? 6.816 10.312 -11.867 1 33.78 184 LEU B O 1
ATOM 3000 N N . SER B 1 185 ? 5.133 11.172 -10.805 1 33.78 185 SER B N 1
ATOM 3001 C CA . SER B 1 185 ? 4.789 11.812 -12.07 1 33.78 185 SER B CA 1
ATOM 3002 C C . SER B 1 185 ? 5.754 12.953 -12.391 1 33.78 185 SER B C 1
ATOM 3004 O O . SER B 1 185 ? 5.938 13.305 -13.555 1 33.78 185 SER B O 1
ATOM 3006 N N . LEU B 1 186 ? 6.234 13.734 -11.539 1 32.53 186 LEU B N 1
ATOM 3007 C CA . LEU B 1 186 ? 7.227 14.758 -11.875 1 32.53 186 LEU B CA 1
ATOM 3008 C C . LEU B 1 186 ? 8.523 14.117 -12.359 1 32.53 186 LEU B C 1
ATOM 3010 O O . LEU B 1 186 ? 9.406 14.797 -12.883 1 32.53 186 LEU B O 1
ATOM 3014 N N . LEU B 1 187 ? 8.805 12.898 -11.938 1 30.61 187 LEU B N 1
ATOM 3015 C CA . LEU B 1 187 ? 10.016 12.305 -12.5 1 30.61 187 LEU B CA 1
ATOM 3016 C C . LEU B 1 187 ? 9.82 11.992 -13.984 1 30.61 187 LEU B C 1
ATOM 3018 O O . LEU B 1 187 ? 10.789 11.742 -14.703 1 30.61 187 LEU B O 1
ATOM 3022 N N . TYR B 1 188 ? 8.602 11.703 -14.359 1 27.95 188 TYR B N 1
ATOM 3023 C CA . TYR B 1 188 ? 8.508 11.336 -15.766 1 27.95 188 TYR B CA 1
ATOM 3024 C C . TYR B 1 188 ? 8.219 12.555 -16.625 1 27.95 188 TYR B C 1
ATOM 3026 O O . TYR B 1 188 ? 8.148 12.461 -17.859 1 27.95 188 TYR B O 1
ATOM 3034 N N . THR B 1 189 ? 7.949 13.68 -16.188 1 26.84 189 THR B N 1
ATOM 3035 C CA . THR B 1 189 ? 7.98 14.695 -17.234 1 26.84 189 THR B CA 1
ATOM 3036 C C . THR B 1 189 ? 9.391 15.258 -17.406 1 26.84 189 THR B C 1
ATOM 3038 O O . THR B 1 189 ? 10.117 15.445 -16.422 1 26.84 189 THR B O 1
#

pLDDT: mean 84.26, std 22.4, range [26.84, 98.81]

Nearest PDB structures (foldseek):
  2miu-assembly1_A  TM=6.995E-01  e=8.808E-03  Homo sapiens
  4hi9-assembly1_B  TM=6.180E-01  e=3.427E-03  Homo sapiens
  7d2t-assembly2_D  TM=6.682E-01  e=5.670E-03  Homo sapiens
  2xqn-assembly1_T  TM=5.778E-01  e=1.206E-02  Homo sapiens
  8j50-assembly1_B  TM=4.623E-01  e=4.197E+00  Flavihumibacter petaseus NBRC 106054